Protein AF-A0A8T4SYF4-F1 (afdb_monomer_lite)

Structure (mmCIF, N/CA/C/O backbone):
data_AF-A0A8T4SYF4-F1
#
_entry.id   AF-A0A8T4SYF4-F1
#
loop_
_atom_site.group_PDB
_atom_site.id
_atom_site.type_symbol
_atom_site.label_atom_id
_atom_site.label_alt_id
_atom_site.label_comp_id
_atom_site.label_asym_id
_atom_site.label_entity_id
_atom_site.label_seq_id
_atom_site.pdbx_PDB_ins_code
_atom_site.Cartn_x
_atom_site.Cartn_y
_atom_site.Cartn_z
_atom_site.occupancy
_atom_site.B_iso_or_equiv
_atom_site.auth_seq_id
_atom_site.auth_comp_id
_atom_site.auth_asym_id
_atom_site.auth_atom_id
_atom_site.pdbx_PDB_model_num
ATOM 1 N N . MET A 1 1 ? 46.504 -17.537 -30.337 1.00 49.34 1 MET A N 1
ATOM 2 C CA . MET A 1 1 ? 46.248 -17.760 -28.899 1.00 49.34 1 MET A CA 1
ATOM 3 C C . MET A 1 1 ? 45.131 -16.793 -28.513 1.00 49.34 1 MET A C 1
ATOM 5 O O . MET A 1 1 ? 45.373 -15.597 -28.528 1.00 49.34 1 MET A O 1
ATOM 9 N N . PHE A 1 2 ? 43.884 -17.263 -28.359 1.00 46.41 2 PHE A N 1
ATOM 10 C CA . PHE A 1 2 ? 42.746 -16.371 -28.076 1.00 46.41 2 PHE A CA 1
ATOM 11 C C . PHE A 1 2 ? 42.944 -15.704 -26.716 1.00 46.41 2 PHE A C 1
ATOM 13 O O . PHE A 1 2 ? 43.164 -16.395 -25.719 1.00 46.41 2 PHE A O 1
ATOM 20 N N . ASN A 1 3 ? 42.888 -14.373 -26.698 1.00 48.84 3 ASN A N 1
ATOM 21 C CA . ASN A 1 3 ? 43.140 -13.572 -25.511 1.00 48.84 3 ASN A CA 1
ATOM 22 C C . ASN A 1 3 ? 42.130 -13.967 -24.420 1.00 48.84 3 ASN A C 1
ATOM 24 O O . ASN A 1 3 ? 40.926 -14.032 -24.678 1.00 48.84 3 ASN A O 1
ATOM 28 N N . LEU A 1 4 ? 42.590 -14.241 -23.196 1.00 51.06 4 LEU A N 1
ATOM 29 C CA . LEU A 1 4 ? 41.718 -14.593 -22.060 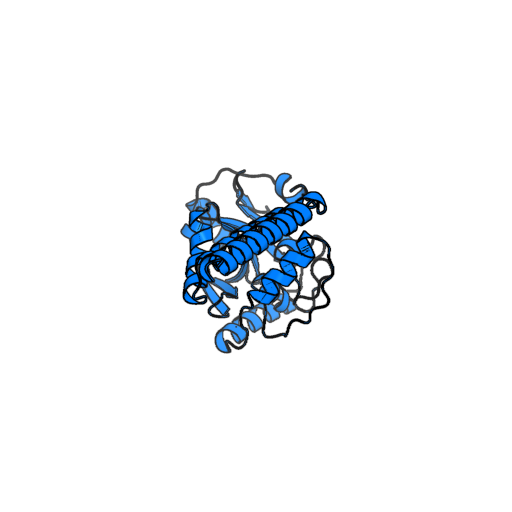1.00 51.06 4 LEU A CA 1
ATOM 30 C C . LEU A 1 4 ? 40.595 -13.558 -21.851 1.00 51.06 4 LEU A C 1
ATOM 32 O O . LEU A 1 4 ? 39.470 -13.913 -21.497 1.00 51.06 4 LEU A O 1
ATOM 36 N N . PHE A 1 5 ? 40.884 -12.297 -22.177 1.00 49.84 5 PHE A N 1
ATOM 37 C CA . PHE A 1 5 ? 39.940 -11.182 -22.179 1.00 49.84 5 PHE A CA 1
ATOM 38 C C . PHE A 1 5 ? 38.804 -11.342 -23.204 1.00 49.84 5 PHE A C 1
ATOM 40 O O . PHE A 1 5 ? 37.648 -11.042 -22.913 1.00 49.84 5 PHE A O 1
ATOM 47 N N . GLU A 1 6 ? 39.109 -11.882 -24.385 1.00 53.00 6 GLU A N 1
ATOM 48 C CA . GLU A 1 6 ? 38.163 -12.109 -25.482 1.00 53.00 6 GLU A CA 1
ATOM 49 C C . GLU A 1 6 ? 37.224 -13.289 -25.178 1.00 53.00 6 GLU A C 1
ATOM 51 O O . GLU A 1 6 ? 36.038 -13.271 -25.497 1.00 53.00 6 GLU A O 1
ATOM 56 N N . ARG A 1 7 ? 37.729 -14.311 -24.474 1.00 54.44 7 ARG A N 1
ATOM 57 C CA . ARG A 1 7 ? 36.910 -15.422 -23.963 1.00 54.44 7 ARG A CA 1
ATOM 58 C C . ARG A 1 7 ? 35.953 -14.984 -22.853 1.00 54.44 7 ARG A C 1
ATOM 60 O O . ARG A 1 7 ? 34.816 -15.450 -22.832 1.00 54.44 7 ARG A O 1
ATOM 67 N N . SER A 1 8 ? 36.400 -14.119 -21.941 1.00 53.59 8 SER A N 1
ATOM 68 C CA . SER A 1 8 ? 35.571 -13.612 -20.838 1.00 53.59 8 SER A CA 1
ATOM 69 C C . SER A 1 8 ? 34.457 -12.687 -21.342 1.00 53.59 8 SER A C 1
ATOM 71 O O . SER A 1 8 ? 33.290 -12.873 -21.003 1.00 53.59 8 SER A O 1
ATOM 73 N N . SER A 1 9 ? 34.791 -11.766 -22.250 1.00 64.06 9 SER A N 1
ATOM 74 C CA . SER A 1 9 ? 33.830 -10.844 -22.868 1.00 64.06 9 SER A CA 1
ATOM 75 C C . SER A 1 9 ? 32.806 -11.559 -23.750 1.00 64.06 9 SER A C 1
ATOM 77 O O . SER A 1 9 ? 31.619 -11.271 -23.635 1.00 64.06 9 SER A O 1
ATOM 79 N N . ARG A 1 10 ? 33.205 -12.562 -24.548 1.00 64.44 10 ARG A N 1
ATOM 80 C CA . ARG A 1 10 ? 32.253 -13.397 -25.307 1.00 64.44 10 ARG A CA 1
ATOM 81 C C . ARG A 1 10 ? 31.308 -14.173 -24.397 1.00 64.44 10 ARG A C 1
ATOM 83 O O . ARG A 1 10 ? 30.119 -14.212 -24.683 1.00 64.44 10 ARG A O 1
ATOM 90 N N . LYS A 1 11 ? 31.808 -14.760 -23.301 1.00 65.31 11 LYS A N 1
ATOM 91 C CA . LYS A 1 11 ? 30.952 -15.431 -22.308 1.00 65.31 11 LYS A CA 1
ATOM 92 C C . LYS A 1 11 ? 29.958 -14.449 -21.692 1.00 65.31 11 LYS A C 1
ATOM 94 O O . LYS A 1 11 ? 28.781 -14.771 -21.636 1.00 65.31 11 LYS A O 1
ATOM 99 N N . PHE A 1 12 ? 30.407 -13.263 -21.285 1.00 70.69 12 PHE A N 1
ATOM 100 C CA . PHE A 1 12 ? 29.531 -12.220 -20.749 1.00 70.69 12 PHE A CA 1
ATOM 101 C C . PHE A 1 12 ? 28.443 -11.807 -21.751 1.00 70.69 12 PHE A C 1
ATOM 103 O O . PHE A 1 12 ? 27.273 -11.756 -21.390 1.00 70.69 12 PHE A O 1
ATOM 110 N N . LEU A 1 13 ? 28.802 -11.599 -23.021 1.00 70.50 13 LEU A N 1
ATOM 111 C CA . LEU A 1 13 ? 27.860 -11.250 -24.090 1.00 70.50 13 LEU A CA 1
ATOM 112 C C . LEU A 1 13 ? 26.847 -12.369 -24.358 1.00 70.50 13 LEU A C 1
ATOM 114 O O . LEU A 1 13 ? 25.663 -12.099 -24.532 1.00 70.50 13 LEU A O 1
ATOM 118 N N . PHE A 1 14 ? 27.298 -13.626 -24.341 1.00 71.62 14 PHE A N 1
ATOM 119 C CA . PHE A 1 14 ? 26.433 -14.791 -24.517 1.00 71.62 14 PHE A CA 1
ATOM 120 C C . PHE A 1 14 ? 25.455 -14.951 -23.351 1.00 71.62 14 PHE A C 1
ATOM 122 O O . PHE A 1 14 ? 24.273 -15.180 -23.576 1.00 71.62 14 PHE A O 1
ATOM 129 N N . TRP A 1 15 ? 25.929 -14.783 -22.113 1.00 59.56 15 TRP A N 1
ATOM 130 C CA . TRP A 1 15 ? 25.079 -14.815 -20.921 1.00 59.56 15 TRP A CA 1
ATOM 131 C C . TRP A 1 15 ? 24.104 -13.639 -20.878 1.00 59.56 15 TRP A C 1
ATOM 133 O O . TRP A 1 15 ? 22.951 -13.834 -20.511 1.00 59.56 15 TRP A O 1
ATOM 143 N N . GLY A 1 16 ? 24.531 -12.449 -21.309 1.00 66.94 16 GLY A N 1
ATOM 144 C CA . GLY A 1 16 ? 23.662 -11.286 -21.459 1.00 66.94 16 GLY A CA 1
ATOM 145 C C . GLY A 1 16 ? 22.555 -11.534 -22.481 1.00 66.94 16 GLY A C 1
ATOM 146 O O . GLY A 1 16 ? 21.383 -11.405 -22.147 1.00 66.94 16 GLY A O 1
ATOM 147 N N . LEU A 1 17 ? 22.900 -11.969 -23.698 1.00 68.62 17 LEU A N 1
ATOM 148 C CA . LEU A 1 17 ? 21.922 -12.313 -24.739 1.00 68.62 17 LEU A CA 1
ATOM 149 C C . LEU A 1 17 ? 20.986 -13.443 -24.305 1.00 68.62 17 LEU A C 1
ATOM 151 O O . LEU A 1 17 ? 19.792 -13.377 -24.569 1.00 68.62 17 LEU A O 1
ATOM 155 N N . PHE A 1 18 ? 21.507 -14.455 -23.613 1.00 66.00 18 PHE A N 1
ATOM 156 C CA . PHE A 1 18 ? 20.707 -15.549 -23.071 1.00 66.00 18 PHE A CA 1
ATOM 157 C C . PHE A 1 18 ? 19.738 -15.066 -21.988 1.00 66.00 18 PHE A C 1
ATOM 159 O O . PHE A 1 18 ? 18.578 -15.463 -21.986 1.00 66.00 18 PHE A O 1
ATOM 166 N N . PHE A 1 19 ? 20.174 -14.163 -21.108 1.00 68.06 19 PHE A N 1
ATOM 167 C CA . PHE A 1 19 ? 19.307 -13.535 -20.116 1.00 68.06 19 PHE A CA 1
ATOM 168 C C . PHE A 1 19 ? 18.214 -12.693 -20.782 1.00 68.06 19 PHE A C 1
ATOM 170 O O . PHE A 1 19 ? 17.043 -12.876 -20.469 1.00 68.06 19 PHE A O 1
ATOM 177 N N . PHE A 1 20 ? 18.563 -11.844 -21.756 1.00 66.94 20 PHE A N 1
ATOM 178 C CA . PHE A 1 20 ? 17.583 -11.076 -22.533 1.00 66.94 20 PHE A CA 1
ATOM 179 C C . PHE A 1 20 ? 16.618 -11.972 -23.308 1.00 66.94 20 PHE A C 1
ATOM 181 O O . PHE A 1 20 ? 15.444 -11.638 -23.420 1.00 66.94 20 PHE A O 1
ATOM 188 N N . LEU A 1 21 ? 17.085 -13.119 -23.803 1.00 64.81 21 LEU A N 1
ATOM 189 C CA . LEU A 1 21 ? 16.241 -14.114 -24.448 1.00 64.81 21 LEU A CA 1
ATOM 190 C C . LEU A 1 21 ? 15.290 -14.773 -23.445 1.00 64.81 21 LEU A C 1
ATOM 192 O O . LEU A 1 21 ? 14.121 -14.913 -23.758 1.00 64.81 21 LEU A O 1
ATOM 196 N N . ILE A 1 22 ? 15.738 -15.141 -22.240 1.00 67.69 22 ILE A N 1
ATOM 197 C CA . ILE A 1 22 ? 14.852 -15.678 -21.192 1.00 67.69 22 ILE A CA 1
ATOM 198 C C . ILE A 1 22 ? 13.809 -14.640 -20.791 1.00 67.69 22 ILE A C 1
ATOM 200 O O . ILE A 1 22 ? 12.633 -14.975 -20.705 1.00 67.69 22 ILE A O 1
ATOM 204 N N . VAL A 1 23 ? 14.235 -13.393 -20.584 1.00 64.94 23 VAL A N 1
ATOM 205 C CA . VAL A 1 23 ? 13.371 -12.232 -20.348 1.00 64.94 23 VAL A CA 1
ATOM 206 C C . VAL A 1 23 ? 12.342 -12.180 -21.477 1.00 64.94 23 VAL A C 1
ATOM 208 O O . VAL A 1 23 ? 11.175 -12.419 -21.209 1.00 64.94 23 VAL A O 1
ATOM 211 N N . PHE A 1 24 ? 12.756 -12.053 -22.741 1.00 63.53 24 PHE A N 1
ATOM 212 C CA . PHE A 1 24 ? 11.877 -12.023 -23.918 1.00 63.53 24 PHE A CA 1
ATOM 213 C C . PHE A 1 24 ? 10.917 -13.221 -24.023 1.00 63.53 24 PHE A C 1
ATOM 215 O O . PHE A 1 24 ? 9.727 -13.025 -24.245 1.00 63.53 24 PHE A O 1
ATOM 222 N N . LEU A 1 25 ? 11.399 -14.453 -23.834 1.00 57.88 25 LEU A N 1
ATOM 223 C CA . LEU A 1 25 ? 10.577 -15.668 -23.866 1.00 57.88 25 LEU A CA 1
ATOM 224 C C . LEU A 1 25 ? 9.570 -15.690 -22.713 1.00 57.88 25 LEU A C 1
ATOM 226 O O . LEU A 1 25 ? 8.447 -16.141 -22.903 1.00 57.88 25 LEU A O 1
ATOM 230 N N . THR A 1 26 ? 9.933 -15.148 -21.549 1.00 58.62 26 THR A N 1
ATOM 231 C CA . THR A 1 26 ? 8.995 -14.918 -20.446 1.00 58.62 26 THR A CA 1
ATOM 232 C C . THR A 1 26 ? 7.859 -14.008 -20.950 1.00 58.62 26 THR A C 1
ATOM 234 O O . THR A 1 26 ? 6.707 -14.409 -20.901 1.00 58.62 26 THR A O 1
ATOM 237 N N . PHE A 1 27 ? 8.124 -12.872 -21.599 1.00 56.72 27 PHE A N 1
ATOM 238 C CA . PHE A 1 27 ? 7.035 -12.043 -22.167 1.00 56.72 27 PHE A CA 1
ATOM 239 C C . PHE A 1 27 ? 6.257 -12.707 -23.312 1.00 56.72 27 PHE A C 1
ATOM 241 O O . PHE A 1 27 ? 5.076 -12.425 -23.488 1.00 56.72 27 PHE A O 1
ATOM 248 N N . LEU A 1 28 ? 6.902 -13.556 -24.118 1.00 55.53 28 LEU A N 1
ATOM 249 C CA . LEU A 1 28 ? 6.257 -14.205 -25.262 1.00 55.53 28 LEU A CA 1
ATOM 250 C C . LEU A 1 28 ? 5.275 -15.304 -24.827 1.00 55.53 28 LEU A C 1
ATOM 252 O O . LEU A 1 28 ? 4.267 -15.527 -25.493 1.00 55.53 28 LEU A O 1
ATOM 256 N N . PHE A 1 29 ? 5.583 -16.004 -23.732 1.00 48.91 29 PHE A N 1
ATOM 257 C CA . PHE A 1 29 ? 4.782 -17.121 -23.223 1.00 48.91 29 PHE A CA 1
ATOM 258 C C . PHE A 1 29 ? 3.918 -16.761 -22.012 1.00 48.91 29 PHE A C 1
ATOM 260 O O . PHE A 1 29 ? 2.964 -17.481 -21.715 1.00 48.91 29 PHE A O 1
ATOM 267 N N . PHE A 1 30 ? 4.209 -15.653 -21.330 1.00 53.91 30 PHE A N 1
ATOM 268 C CA . PHE A 1 30 ? 3.369 -15.107 -20.273 1.00 53.91 30 PHE A CA 1
ATOM 269 C C . PHE A 1 30 ? 2.665 -13.867 -20.808 1.00 53.91 30 PHE A C 1
ATOM 271 O O . PHE A 1 30 ? 3.276 -12.819 -20.974 1.00 53.91 30 PHE A O 1
ATOM 278 N N . HIS A 1 31 ? 1.363 -13.986 -21.059 1.00 50.62 31 HIS A N 1
ATOM 279 C CA . HIS A 1 31 ? 0.500 -12.828 -21.234 1.00 50.62 31 HIS A CA 1
ATOM 280 C C . HIS A 1 31 ? 0.118 -12.319 -19.842 1.00 50.62 31 HIS A C 1
ATOM 282 O O . HIS A 1 31 ? -0.637 -13.018 -19.157 1.00 50.62 31 HIS A O 1
ATOM 288 N N . PRO A 1 32 ? 0.614 -11.141 -19.406 1.00 48.72 32 PRO A N 1
ATOM 289 C CA . PRO A 1 32 ? 0.037 -10.441 -18.270 1.00 48.72 32 PRO A CA 1
ATOM 290 C C . PRO A 1 32 ? -1.480 -10.500 -18.344 1.00 48.72 32 PRO A C 1
ATOM 292 O O . PRO A 1 32 ? -2.067 -10.171 -19.379 1.00 48.72 32 PRO A O 1
ATOM 295 N N . LYS A 1 33 ? -2.127 -10.922 -17.261 1.00 43.91 33 LYS A N 1
ATOM 296 C CA . LYS A 1 33 ? -3.558 -10.680 -17.141 1.00 43.91 33 LYS A CA 1
ATOM 297 C C . LYS A 1 33 ? -3.718 -9.189 -16.879 1.00 43.91 33 LYS A C 1
ATOM 299 O O . LYS A 1 33 ? -3.593 -8.743 -15.747 1.00 43.91 33 LYS A O 1
ATOM 304 N N . PHE A 1 34 ? -3.977 -8.427 -17.934 1.00 46.72 34 PHE A N 1
ATOM 305 C CA . PHE A 1 34 ? -4.449 -7.058 -17.793 1.00 46.72 34 PHE A CA 1
ATOM 306 C C . PHE A 1 34 ? -5.874 -7.131 -17.246 1.00 46.72 34 PHE A C 1
ATOM 308 O O . PHE A 1 34 ? -6.823 -7.353 -17.996 1.00 46.72 34 PHE A O 1
ATOM 315 N N . TYR A 1 35 ? -6.014 -7.044 -15.926 1.00 48.56 35 TYR A N 1
ATOM 316 C CA . TYR A 1 35 ? -7.319 -6.831 -15.314 1.00 48.56 35 TYR A CA 1
ATOM 317 C C . TYR A 1 35 ? -7.750 -5.405 -15.661 1.00 48.56 35 TYR A C 1
ATOM 319 O O . TYR A 1 35 ? -6.993 -4.461 -15.433 1.00 48.56 35 TYR A O 1
ATOM 327 N N . THR A 1 36 ? -8.917 -5.264 -16.284 1.00 49.00 36 THR A N 1
ATOM 328 C CA . THR A 1 36 ? -9.546 -3.969 -16.548 1.00 49.00 36 THR A CA 1
ATOM 329 C C . THR A 1 36 ? -9.859 -3.279 -15.223 1.00 49.00 36 THR A C 1
ATOM 331 O O . THR A 1 36 ? -10.320 -3.941 -14.296 1.00 49.00 36 THR A O 1
ATOM 334 N N . GLU A 1 37 ? -9.620 -1.963 -15.134 1.00 61.38 37 GLU A N 1
ATOM 335 C CA . GLU A 1 37 ? -9.878 -1.142 -13.938 1.00 61.38 37 GLU A CA 1
ATOM 336 C C . GLU A 1 37 ? -11.375 -0.906 -13.667 1.00 61.38 37 GLU A C 1
ATOM 338 O O . GLU A 1 37 ? -11.772 0.175 -13.242 1.00 61.38 37 GLU A O 1
ATOM 343 N N . GLU A 1 38 ? -12.237 -1.894 -13.911 1.00 62.12 38 GLU A N 1
ATOM 344 C CA . GLU A 1 38 ? -13.694 -1.742 -13.899 1.00 62.12 38 GLU A CA 1
ATOM 345 C C . GLU A 1 38 ? -14.230 -1.164 -12.583 1.00 62.12 38 GLU A C 1
ATOM 347 O O . GLU A 1 38 ? -15.150 -0.340 -12.603 1.00 62.12 38 GLU A O 1
ATOM 352 N N . ARG A 1 39 ? -13.660 -1.527 -11.427 1.00 71.31 39 ARG A N 1
ATOM 353 C CA . ARG A 1 39 ? -14.174 -1.042 -10.133 1.00 71.31 39 ARG A CA 1
ATOM 354 C C . ARG A 1 39 ? -13.862 0.432 -9.910 1.00 71.31 39 ARG A C 1
ATOM 356 O O . ARG A 1 39 ? -14.690 1.175 -9.385 1.00 71.31 39 ARG A O 1
ATOM 363 N N . ILE A 1 40 ? -12.667 0.853 -10.310 1.00 78.38 40 ILE A N 1
ATOM 364 C CA . ILE A 1 40 ? -12.174 2.224 -10.147 1.00 78.38 40 ILE A CA 1
ATOM 365 C C . ILE A 1 40 ? -12.762 3.113 -11.253 1.00 78.38 40 ILE A C 1
ATOM 367 O O . ILE A 1 40 ? -13.194 4.236 -10.999 1.00 78.38 40 ILE A O 1
ATOM 371 N N . GLU A 1 41 ? -12.865 2.598 -12.477 1.00 77.19 41 GLU A N 1
ATOM 372 C CA . GLU A 1 41 ? -13.362 3.324 -13.643 1.00 77.19 41 GLU A CA 1
ATOM 373 C C . GLU A 1 41 ? -14.840 3.718 -13.542 1.00 77.19 41 GLU A C 1
ATOM 375 O O . GLU A 1 41 ? -15.247 4.727 -14.130 1.00 77.19 41 GLU A O 1
ATOM 380 N N . ASN A 1 42 ? -15.637 2.966 -12.788 1.00 81.81 42 ASN A N 1
ATOM 381 C CA . ASN A 1 42 ? -17.060 3.244 -12.611 1.00 81.81 42 ASN A CA 1
ATOM 382 C C . ASN A 1 42 ? -17.358 4.287 -11.516 1.00 81.81 42 ASN A C 1
ATOM 384 O O . ASN A 1 42 ? -18.515 4.665 -11.321 1.00 81.81 42 ASN A O 1
ATOM 388 N N . LEU A 1 43 ? -16.339 4.793 -10.812 1.00 88.19 43 LEU A N 1
ATOM 389 C CA . LEU A 1 43 ? -16.515 5.820 -9.785 1.00 88.19 43 LEU A CA 1
ATOM 390 C C . LEU A 1 43 ? -16.832 7.197 -10.393 1.00 88.19 43 LEU A C 1
ATOM 392 O O . LEU A 1 43 ? -16.373 7.563 -11.478 1.00 88.19 43 LEU A O 1
ATOM 396 N N . ASN A 1 44 ? -17.611 7.999 -9.659 1.00 91.50 44 ASN A N 1
ATOM 397 C CA . ASN A 1 44 ? -17.971 9.354 -10.073 1.00 91.50 44 ASN A CA 1
ATOM 398 C C . ASN A 1 44 ? -16.903 10.370 -9.632 1.00 91.50 44 ASN A C 1
ATOM 400 O O . ASN A 1 44 ? -16.864 10.791 -8.472 1.00 91.50 44 ASN A O 1
ATOM 404 N N . TYR A 1 45 ? -16.037 10.755 -10.568 1.00 92.69 45 TYR A N 1
ATOM 405 C CA . TYR A 1 45 ? -14.899 11.639 -10.321 1.00 92.69 45 TYR A CA 1
ATOM 406 C C . TYR A 1 45 ? -15.247 13.122 -10.420 1.00 92.69 45 TYR A C 1
ATOM 408 O O . TYR A 1 45 ? -16.045 13.552 -11.251 1.00 92.69 45 TYR A O 1
ATOM 416 N N . ARG A 1 46 ? -14.561 13.923 -9.604 1.00 93.88 46 ARG A N 1
ATOM 417 C CA . ARG A 1 46 ? -14.594 15.387 -9.644 1.00 93.88 46 ARG A CA 1
ATOM 418 C C . ARG A 1 46 ? -13.203 15.935 -9.921 1.00 93.88 46 ARG A C 1
ATOM 420 O O . ARG A 1 46 ? -12.211 15.392 -9.440 1.00 93.88 46 ARG A O 1
ATOM 427 N N . LEU A 1 47 ? -13.132 17.031 -10.666 1.00 94.88 47 LEU A N 1
ATOM 428 C CA . LEU A 1 47 ? -11.901 17.800 -10.818 1.00 94.88 47 LEU A CA 1
ATOM 429 C C . LEU A 1 47 ? -11.808 18.762 -9.635 1.00 94.88 47 LEU A C 1
ATOM 431 O O . LEU A 1 47 ? -12.610 19.685 -9.540 1.00 94.88 47 LEU A O 1
ATOM 435 N N . LEU A 1 48 ? -10.874 18.490 -8.730 1.00 94.44 48 LEU A N 1
ATOM 436 C CA . LEU A 1 48 ? -10.576 19.299 -7.551 1.00 94.44 48 LEU A CA 1
ATOM 437 C C . LEU A 1 48 ? -9.098 19.673 -7.584 1.00 94.44 48 LEU A C 1
ATOM 439 O O . LEU A 1 48 ? -8.288 18.921 -8.139 1.00 94.44 48 LEU A O 1
ATOM 443 N N . ASP A 1 49 ? -8.746 20.803 -6.985 1.00 94.12 49 ASP A N 1
ATOM 444 C CA . ASP A 1 49 ? -7.338 21.143 -6.798 1.00 94.12 49 ASP A CA 1
ATOM 445 C C . ASP A 1 49 ? -6.695 20.330 -5.652 1.00 94.12 49 ASP A C 1
ATOM 447 O O . ASP A 1 49 ? -7.354 19.606 -4.898 1.00 94.12 49 ASP A O 1
ATOM 451 N N . ASN A 1 50 ? -5.368 20.408 -5.529 1.00 91.62 50 ASN A N 1
ATOM 452 C CA . ASN A 1 50 ? -4.633 19.622 -4.537 1.00 91.62 50 ASN A CA 1
ATOM 453 C C . ASN A 1 50 ? -4.928 20.038 -3.084 1.00 91.62 50 ASN A C 1
ATOM 455 O O . ASN A 1 50 ? -4.822 19.186 -2.197 1.00 91.62 50 ASN A O 1
ATOM 459 N N . GLU A 1 51 ? -5.288 21.302 -2.828 1.00 95.50 51 GLU A N 1
ATOM 460 C CA . GLU A 1 51 ? -5.644 21.789 -1.488 1.00 95.50 51 GLU A CA 1
ATOM 461 C C . GLU A 1 51 ? -7.005 21.239 -1.061 1.00 95.50 51 GLU A C 1
ATOM 463 O O . GLU A 1 51 ? -7.165 20.753 0.063 1.00 95.50 51 GLU A O 1
ATOM 468 N N . GLU A 1 52 ? -7.976 21.247 -1.975 1.00 96.38 52 GLU A N 1
ATOM 469 C CA . GLU A 1 52 ? -9.288 20.648 -1.772 1.00 96.38 52 GLU A CA 1
ATOM 470 C C . GLU A 1 52 ? -9.177 19.149 -1.504 1.00 96.38 52 GLU A C 1
ATOM 472 O O . GLU A 1 52 ? -9.746 18.663 -0.523 1.00 96.38 52 GLU A O 1
ATOM 477 N N . ILE A 1 53 ? -8.411 18.427 -2.330 1.00 95.94 53 ILE A N 1
ATOM 478 C CA . ILE A 1 53 ? -8.166 16.991 -2.152 1.00 95.94 53 ILE A CA 1
ATOM 479 C C . ILE A 1 53 ? -7.531 16.729 -0.789 1.00 95.94 53 ILE A C 1
ATOM 481 O O . ILE A 1 53 ? -7.981 15.839 -0.069 1.00 95.94 53 ILE A O 1
ATOM 485 N N . TYR A 1 54 ? -6.509 17.499 -0.414 1.00 96.62 54 TYR A N 1
ATOM 486 C CA . TYR A 1 54 ? -5.822 17.350 0.866 1.00 96.62 54 TYR A CA 1
ATOM 487 C C . TYR A 1 54 ? -6.771 17.552 2.053 1.00 96.62 54 TYR A C 1
ATOM 489 O O . TYR A 1 54 ? -6.860 16.690 2.927 1.00 96.62 54 TYR A O 1
ATOM 497 N N . ARG A 1 55 ? -7.547 18.642 2.049 1.00 96.31 55 ARG A N 1
ATOM 498 C CA . ARG A 1 55 ? -8.514 18.946 3.111 1.00 96.31 55 ARG A CA 1
ATOM 499 C C . ARG A 1 55 ? -9.614 17.891 3.214 1.00 96.31 55 ARG A C 1
ATOM 501 O O . ARG A 1 55 ? -9.962 17.491 4.321 1.00 96.31 55 ARG A O 1
ATOM 508 N N . ILE A 1 56 ? -10.173 17.446 2.085 1.00 95.81 56 ILE A N 1
ATOM 509 C CA . ILE A 1 56 ? -11.188 16.382 2.080 1.00 95.81 56 ILE A CA 1
ATOM 510 C C . ILE A 1 56 ? -10.578 15.086 2.611 1.00 95.81 56 ILE A C 1
ATOM 512 O O . ILE A 1 56 ? -11.174 14.452 3.473 1.00 95.81 56 ILE A O 1
ATOM 516 N N . SER A 1 57 ? -9.372 14.734 2.162 1.00 95.62 57 SER A N 1
ATOM 517 C CA . SER A 1 57 ? 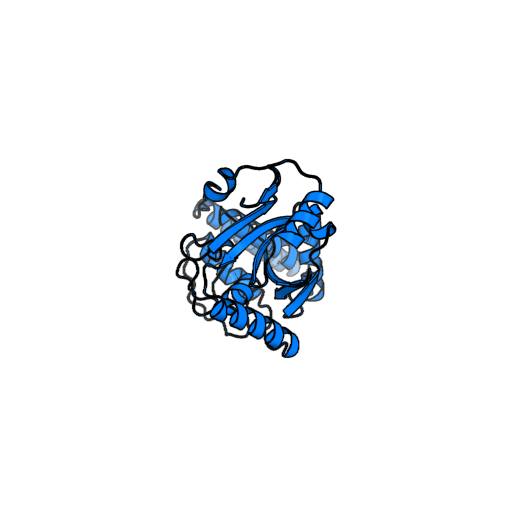-8.693 13.514 2.603 1.00 95.62 57 SER A CA 1
ATOM 518 C C . SER A 1 57 ? -8.512 13.492 4.118 1.00 95.62 57 SER A C 1
ATOM 520 O O . SER A 1 57 ? -8.909 12.523 4.752 1.00 95.62 57 SER A O 1
ATOM 522 N N . LEU A 1 58 ? -8.011 14.574 4.722 1.00 94.81 58 LEU A N 1
ATOM 523 C CA . LEU A 1 58 ? -7.845 14.647 6.178 1.00 94.81 58 LEU A CA 1
ATOM 524 C C . LEU A 1 58 ? -9.161 14.536 6.959 1.00 94.81 58 LEU A C 1
ATOM 526 O O . LEU A 1 58 ? -9.163 13.997 8.062 1.00 94.81 58 LEU A O 1
ATOM 530 N N . ASN A 1 59 ? -10.268 15.026 6.399 1.00 95.06 59 ASN A N 1
ATOM 531 C CA . ASN A 1 59 ? -11.578 14.950 7.044 1.00 95.06 59 ASN A CA 1
ATOM 532 C C . ASN A 1 59 ? -12.229 13.562 6.913 1.00 95.06 59 ASN A C 1
ATOM 534 O O . ASN A 1 59 ? -12.962 13.142 7.806 1.00 95.06 59 ASN A O 1
ATOM 538 N N . GLU A 1 60 ? -11.998 12.867 5.798 1.00 95.50 60 GLU A N 1
ATOM 539 C CA . GLU A 1 60 ? -12.653 11.590 5.487 1.00 95.50 60 GLU A CA 1
ATOM 540 C C . GLU A 1 60 ? -11.847 10.364 5.945 1.00 95.50 60 GLU A C 1
ATOM 542 O O . GLU A 1 60 ? -12.430 9.295 6.190 1.00 95.50 60 GLU A O 1
ATOM 547 N N . LEU A 1 61 ? -10.521 10.500 6.067 1.00 95.38 61 LEU A N 1
ATOM 548 C CA . LEU A 1 61 ? -9.629 9.456 6.568 1.00 95.38 61 LEU A CA 1
ATOM 549 C C . LEU A 1 61 ? -9.962 9.102 8.017 1.00 95.38 61 LEU A C 1
ATOM 551 O O . LEU A 1 61 ? -10.151 9.960 8.878 1.00 95.38 61 LEU A O 1
ATOM 555 N N . LYS A 1 62 ? -9.992 7.802 8.300 1.00 95.00 62 LYS A N 1
ATOM 556 C CA . LYS A 1 62 ? -10.167 7.256 9.648 1.00 95.00 62 LYS A CA 1
ATOM 557 C C . LYS A 1 62 ? -9.015 6.330 9.974 1.00 95.00 62 LYS A C 1
ATOM 559 O O . LYS A 1 62 ? -8.517 5.632 9.094 1.00 95.00 62 LYS A O 1
ATOM 564 N N . SER A 1 63 ? -8.610 6.309 11.242 1.00 94.62 63 SER A N 1
ATOM 565 C CA . SER A 1 63 ? -7.567 5.395 11.705 1.00 94.62 63 SER A CA 1
ATOM 566 C C . SER A 1 63 ? -7.912 3.960 11.298 1.00 94.62 63 SER A C 1
ATOM 568 O O . SER A 1 63 ? -9.050 3.515 11.467 1.00 94.62 63 SER A O 1
ATOM 570 N N . GLY A 1 64 ? -6.944 3.271 10.706 1.00 94.62 64 GLY A N 1
ATOM 571 C CA . GLY A 1 64 ? -7.070 1.929 10.153 1.00 94.62 64 GLY A CA 1
ATOM 572 C C . GLY A 1 64 ? -7.337 1.894 8.647 1.00 94.62 64 GLY A C 1
ATOM 573 O O . GLY A 1 64 ? -7.214 0.827 8.048 1.00 94.62 64 GLY A O 1
ATOM 574 N N . ASP A 1 65 ? -7.663 3.022 8.014 1.00 96.31 65 ASP A N 1
ATOM 575 C CA . ASP A 1 65 ? -7.742 3.077 6.555 1.00 96.31 65 ASP A CA 1
ATOM 576 C C . ASP A 1 65 ? -6.384 2.714 5.936 1.00 96.31 65 ASP A C 1
ATOM 578 O O . ASP A 1 65 ? -5.331 3.175 6.379 1.00 96.31 65 ASP A O 1
ATOM 582 N N . ILE A 1 66 ? -6.420 1.882 4.902 1.00 96.50 66 ILE A N 1
ATOM 583 C CA . ILE A 1 66 ? -5.256 1.454 4.134 1.00 96.50 66 ILE A CA 1
ATOM 584 C C . ILE A 1 66 ? -5.177 2.336 2.893 1.00 96.50 66 ILE A C 1
ATOM 586 O O . ILE A 1 66 ? -6.129 2.414 2.118 1.00 96.50 66 ILE A O 1
ATOM 590 N N . ILE A 1 67 ? -4.047 2.996 2.686 1.00 95.69 67 ILE A N 1
ATOM 591 C CA . ILE A 1 67 ? -3.816 3.876 1.543 1.00 95.69 67 ILE A CA 1
ATOM 592 C C . ILE A 1 67 ? -2.857 3.157 0.609 1.00 95.69 67 ILE A C 1
ATOM 594 O O . ILE A 1 67 ? -1.728 2.873 0.990 1.00 95.69 67 ILE A O 1
ATOM 598 N N . LEU A 1 68 ? -3.308 2.847 -0.598 1.00 93.31 68 LEU A N 1
ATOM 599 C CA . LEU A 1 68 ? -2.475 2.294 -1.657 1.00 93.31 68 LEU A CA 1
ATOM 600 C C . LEU A 1 68 ? -2.069 3.430 -2.577 1.00 93.31 68 LEU A C 1
ATOM 602 O O . LEU A 1 68 ? -2.941 4.157 -3.056 1.00 93.31 68 LEU A O 1
ATOM 606 N N . ASP A 1 69 ? -0.780 3.591 -2.838 1.00 90.19 69 ASP A N 1
ATOM 607 C CA . ASP A 1 69 ? -0.280 4.697 -3.642 1.00 90.19 69 ASP A CA 1
ATOM 608 C C . ASP A 1 69 ? 0.583 4.234 -4.814 1.00 90.19 69 ASP A C 1
ATOM 610 O O . ASP A 1 69 ? 1.149 3.138 -4.866 1.00 90.19 69 ASP A O 1
ATOM 614 N N . LYS A 1 70 ? 0.613 5.097 -5.818 1.00 86.00 70 LYS A N 1
ATOM 615 C CA . LYS A 1 70 ? 1.327 4.914 -7.065 1.00 86.00 70 LYS A CA 1
ATOM 616 C C . LYS A 1 70 ? 1.948 6.253 -7.464 1.00 86.00 70 LYS A C 1
ATOM 618 O O . LYS A 1 70 ? 1.208 7.230 -7.625 1.00 86.00 70 LYS A O 1
ATOM 623 N N . PRO A 1 71 ? 3.264 6.309 -7.709 1.00 75.38 71 PRO A N 1
ATOM 624 C CA . PRO A 1 71 ? 3.917 7.537 -8.146 1.00 75.38 71 PRO A CA 1
ATOM 625 C C . PRO A 1 71 ? 3.403 8.003 -9.521 1.00 75.38 71 PRO A C 1
ATOM 627 O O . PRO A 1 71 ? 3.183 7.183 -10.423 1.00 75.38 71 PRO A O 1
ATOM 630 N N . ILE A 1 72 ? 3.220 9.317 -9.706 1.00 72.50 72 ILE A N 1
ATOM 631 C CA . ILE A 1 72 ? 2.692 9.889 -10.962 1.00 72.50 72 ILE A CA 1
ATOM 632 C C . ILE A 1 72 ? 3.751 9.919 -12.068 1.00 72.50 72 ILE A C 1
ATOM 634 O O . ILE A 1 72 ? 3.408 9.741 -13.242 1.00 72.50 72 ILE A O 1
ATOM 638 N N . SER A 1 73 ? 5.023 10.131 -11.720 1.00 66.06 73 SER A N 1
ATOM 639 C CA . SER A 1 73 ? 6.116 10.234 -12.687 1.00 66.06 73 SER A CA 1
ATOM 640 C C . SER A 1 73 ? 7.195 9.170 -12.493 1.00 66.06 73 SER A C 1
ATOM 642 O O . SER A 1 73 ? 7.360 8.597 -11.418 1.00 66.06 73 SER A O 1
ATOM 644 N N . TYR A 1 74 ? 7.986 8.949 -13.546 1.00 60.03 74 TYR A N 1
ATOM 645 C CA . TYR A 1 74 ? 9.212 8.157 -13.453 1.00 60.03 74 TYR A CA 1
ATOM 646 C C . TYR A 1 74 ? 10.197 8.736 -12.428 1.00 60.03 74 TYR A C 1
ATOM 648 O O . TYR A 1 74 ? 10.857 7.975 -11.739 1.00 60.03 74 TYR A O 1
ATOM 656 N N . GLY A 1 75 ? 10.287 10.062 -12.279 1.00 59.66 75 GLY A N 1
ATOM 657 C CA . GLY A 1 75 ? 11.173 10.687 -11.289 1.00 59.66 75 GLY A CA 1
ATOM 658 C C . GLY A 1 75 ? 10.806 10.315 -9.852 1.00 59.66 75 GLY A C 1
ATOM 659 O O . GLY A 1 75 ? 11.683 9.961 -9.072 1.00 59.66 75 GLY A O 1
ATOM 660 N N . ASP A 1 76 ? 9.510 10.300 -9.539 1.00 63.38 76 ASP A N 1
ATOM 661 C CA . ASP A 1 76 ? 8.998 9.919 -8.216 1.00 63.38 76 ASP A CA 1
ATOM 662 C C . ASP A 1 76 ? 9.266 8.438 -7.919 1.00 63.38 76 ASP A C 1
ATOM 664 O O . ASP A 1 76 ? 9.611 8.061 -6.802 1.00 63.38 76 ASP A O 1
ATOM 668 N N . ARG A 1 77 ? 9.213 7.591 -8.953 1.00 65.56 77 ARG A N 1
ATOM 669 C CA . ARG A 1 77 ? 9.652 6.190 -8.874 1.00 65.56 77 ARG A CA 1
ATOM 670 C C . ARG A 1 77 ? 11.136 6.093 -8.505 1.00 65.56 77 ARG A C 1
ATOM 672 O O . ARG A 1 77 ? 11.514 5.341 -7.606 1.00 65.56 77 ARG A O 1
ATOM 679 N N . TYR A 1 78 ? 11.983 6.924 -9.113 1.00 57.19 78 TYR A N 1
ATOM 680 C CA . TYR A 1 78 ? 13.410 6.958 -8.786 1.00 57.19 78 TYR A CA 1
ATOM 681 C C . TYR A 1 78 ? 13.711 7.455 -7.356 1.00 57.19 78 TYR A C 1
ATOM 683 O O . TYR A 1 78 ? 14.788 7.166 -6.840 1.00 57.19 78 TYR A O 1
ATOM 691 N N . ILE A 1 79 ? 12.785 8.143 -6.677 1.00 59.75 79 ILE A N 1
ATOM 692 C CA . ILE A 1 79 ? 12.935 8.475 -5.247 1.00 59.75 79 ILE A CA 1
ATOM 693 C C . ILE A 1 79 ? 12.895 7.197 -4.401 1.00 59.75 79 ILE A C 1
ATOM 695 O O . ILE A 1 79 ? 13.754 7.019 -3.536 1.00 59.75 79 ILE A O 1
ATOM 699 N N . TYR A 1 80 ? 11.987 6.260 -4.706 1.00 59.34 80 TYR A N 1
ATOM 700 C CA . TYR A 1 80 ? 12.023 4.928 -4.093 1.00 59.34 80 TYR A CA 1
ATOM 701 C C . TYR A 1 80 ? 13.360 4.248 -4.398 1.00 59.34 80 TYR A C 1
ATOM 703 O O . TYR A 1 80 ? 14.014 3.759 -3.482 1.00 59.34 80 TYR A O 1
ATOM 711 N N . GLN A 1 81 ? 13.830 4.295 -5.652 1.00 56.44 81 GLN A N 1
ATOM 712 C CA . GLN A 1 81 ? 15.152 3.776 -6.029 1.00 56.44 81 GLN A CA 1
ATOM 713 C C . GLN A 1 81 ? 16.302 4.385 -5.217 1.00 56.44 81 GLN A C 1
ATOM 715 O O . GLN A 1 81 ? 17.180 3.640 -4.809 1.00 56.44 81 GLN A O 1
ATOM 720 N N . GLN A 1 82 ? 16.328 5.693 -4.954 1.00 57.38 82 GLN A N 1
ATOM 721 C CA . GLN A 1 82 ? 17.415 6.308 -4.182 1.00 57.38 82 GLN A CA 1
ATOM 722 C C . GLN A 1 82 ? 17.498 5.744 -2.759 1.00 57.38 82 GLN A C 1
ATOM 724 O O . GLN A 1 82 ? 18.597 5.481 -2.272 1.00 57.38 82 GLN A O 1
ATOM 729 N N . GLN A 1 83 ? 16.352 5.470 -2.126 1.00 60.75 83 GLN A N 1
ATOM 730 C CA . GLN A 1 83 ? 16.316 4.781 -0.831 1.00 60.75 83 GLN A CA 1
ATOM 731 C C . GLN A 1 83 ? 16.890 3.353 -0.927 1.00 60.75 83 GLN A C 1
ATOM 733 O O . GLN A 1 83 ? 17.541 2.880 0.005 1.00 60.75 83 GLN A O 1
ATOM 738 N N . PHE A 1 84 ? 16.704 2.673 -2.064 1.00 57.72 84 PHE A N 1
ATOM 739 C CA . PHE A 1 84 ? 17.313 1.366 -2.334 1.00 57.72 84 PHE A CA 1
ATOM 740 C C . PHE A 1 84 ? 18.804 1.435 -2.713 1.00 57.72 84 PHE A C 1
ATOM 742 O O . PHE A 1 84 ? 19.562 0.543 -2.329 1.00 57.72 84 PHE A O 1
ATOM 749 N N . ASP A 1 85 ? 19.242 2.470 -3.435 1.00 50.88 85 ASP A N 1
ATOM 750 C CA . ASP A 1 85 ? 20.627 2.672 -3.886 1.00 50.88 85 ASP A CA 1
ATOM 751 C C . ASP A 1 85 ? 21.581 2.871 -2.696 1.00 50.88 85 ASP A C 1
ATOM 753 O O . ASP A 1 85 ? 22.737 2.455 -2.761 1.00 50.88 85 ASP A O 1
ATOM 757 N N . GLU A 1 86 ? 21.096 3.427 -1.578 1.00 56.94 86 GLU A N 1
ATOM 758 C CA . GLU A 1 86 ? 21.833 3.470 -0.303 1.00 56.94 86 GLU A CA 1
ATOM 759 C C . GLU A 1 86 ? 22.139 2.061 0.251 1.00 56.94 86 GLU A C 1
ATOM 761 O O . GLU A 1 86 ? 23.068 1.888 1.038 1.00 56.94 86 GLU A O 1
ATOM 766 N N . THR A 1 87 ? 21.386 1.041 -0.178 1.00 54.16 87 THR A N 1
ATOM 767 C CA . THR A 1 87 ? 21.433 -0.327 0.364 1.00 54.16 87 THR A CA 1
ATOM 768 C C . THR A 1 87 ? 22.163 -1.318 -0.559 1.00 54.16 87 THR A C 1
ATOM 770 O O . THR A 1 87 ? 22.637 -2.356 -0.092 1.00 54.16 87 THR A O 1
ATOM 773 N N . ILE A 1 88 ? 22.292 -1.037 -1.866 1.00 54.88 88 ILE A N 1
ATOM 774 C CA . ILE A 1 88 ? 22.862 -1.974 -2.854 1.00 54.88 88 ILE A CA 1
ATOM 775 C C . ILE A 1 88 ? 24.009 -1.327 -3.648 1.00 54.88 88 ILE A C 1
ATOM 777 O O . ILE A 1 88 ? 23.816 -0.412 -4.439 1.00 54.88 88 ILE A O 1
ATOM 781 N N . ASN A 1 89 ? 25.214 -1.899 -3.543 1.00 57.81 89 ASN A N 1
ATOM 782 C CA . ASN A 1 89 ? 26.448 -1.384 -4.166 1.00 57.81 89 ASN A CA 1
ATOM 783 C C . ASN A 1 89 ? 26.514 -1.463 -5.715 1.00 57.81 89 ASN A C 1
ATOM 785 O O . ASN A 1 89 ? 27.572 -1.203 -6.289 1.00 57.81 89 ASN A O 1
ATOM 789 N N . ASN A 1 90 ? 25.444 -1.847 -6.426 1.00 64.50 90 ASN A N 1
ATOM 790 C CA . ASN A 1 90 ? 25.468 -2.032 -7.885 1.00 64.50 90 ASN A CA 1
ATOM 791 C C . ASN A 1 90 ? 24.245 -1.420 -8.592 1.00 64.50 90 ASN A C 1
ATOM 793 O O . ASN A 1 90 ? 23.209 -2.065 -8.761 1.00 64.50 90 ASN A O 1
ATOM 797 N N . ARG A 1 91 ? 24.428 -0.192 -9.092 1.00 64.19 91 ARG A N 1
ATOM 798 C CA . ARG A 1 91 ? 23.405 0.611 -9.786 1.00 64.19 91 ARG A CA 1
ATOM 799 C C . ARG A 1 91 ? 22.834 -0.038 -11.052 1.00 64.19 91 ARG A C 1
ATOM 801 O O . ARG A 1 91 ? 21.674 0.182 -11.374 1.00 64.19 91 ARG A O 1
ATOM 808 N N . PHE A 1 92 ? 23.620 -0.834 -11.783 1.00 61.75 92 PHE A N 1
ATOM 809 C CA . PHE A 1 92 ? 23.153 -1.465 -13.026 1.00 61.75 92 PHE A CA 1
ATOM 810 C C . PHE A 1 92 ? 22.210 -2.641 -12.751 1.00 61.75 92 PHE A C 1
ATOM 812 O O . PHE A 1 92 ? 21.166 -2.764 -13.389 1.00 61.75 92 PHE A O 1
ATOM 819 N N . ILE A 1 93 ? 22.553 -3.482 -11.769 1.00 63.16 93 ILE A N 1
ATOM 820 C CA . ILE A 1 93 ? 21.672 -4.565 -11.313 1.00 63.16 93 ILE A CA 1
ATOM 821 C C . ILE A 1 93 ? 20.379 -3.974 -10.752 1.00 63.16 93 ILE A C 1
ATOM 823 O O . ILE A 1 93 ? 19.304 -4.490 -11.046 1.00 63.16 93 ILE A O 1
ATOM 827 N N . PHE A 1 94 ? 20.481 -2.871 -10.006 1.00 64.94 94 PHE A N 1
ATOM 828 C CA . PHE A 1 94 ? 19.313 -2.184 -9.478 1.00 64.94 94 PHE A CA 1
ATOM 829 C C . PHE A 1 94 ? 18.415 -1.622 -10.587 1.00 64.94 94 PHE A C 1
ATOM 831 O O . PHE A 1 94 ? 17.215 -1.865 -10.575 1.00 64.94 94 PHE A O 1
ATOM 838 N N . PHE A 1 95 ? 18.988 -0.956 -11.593 1.00 65.44 95 PHE A N 1
ATOM 839 C CA . PHE A 1 95 ? 18.236 -0.466 -12.749 1.00 65.44 95 PHE A CA 1
ATOM 840 C C . PHE A 1 95 ? 17.472 -1.596 -13.454 1.00 65.44 95 PHE A C 1
ATOM 842 O O . PHE A 1 95 ? 16.267 -1.484 -13.670 1.00 65.44 95 PHE A O 1
ATOM 849 N N . LEU A 1 96 ? 18.141 -2.708 -13.778 1.00 64.44 96 LEU A N 1
ATOM 850 C CA . LEU A 1 96 ? 17.480 -3.855 -14.409 1.00 64.44 96 LEU A CA 1
ATOM 851 C C . LEU A 1 96 ? 16.381 -4.438 -13.518 1.00 64.44 96 LEU A C 1
ATOM 853 O O . LEU A 1 96 ? 15.291 -4.730 -14.004 1.00 64.44 96 LEU A O 1
ATOM 857 N N . TYR A 1 97 ? 16.653 -4.576 -12.220 1.00 65.88 97 TYR A N 1
ATOM 858 C CA . TYR A 1 97 ? 15.676 -5.056 -11.253 1.00 65.88 97 TYR A CA 1
ATOM 859 C C . TYR A 1 97 ? 14.444 -4.154 -11.218 1.00 65.88 97 TYR A C 1
ATOM 861 O O . TYR A 1 97 ? 13.330 -4.655 -11.308 1.00 65.88 97 TYR A O 1
ATOM 869 N N . TYR A 1 98 ? 14.632 -2.840 -11.092 1.00 68.62 98 TYR A N 1
ATOM 870 C CA . TYR A 1 98 ? 13.542 -1.893 -10.887 1.00 68.62 98 TYR A CA 1
ATOM 871 C C . TYR A 1 98 ? 12.620 -1.848 -12.103 1.00 68.62 98 TYR A C 1
ATOM 873 O O . TYR A 1 98 ? 11.406 -1.871 -11.952 1.00 68.62 98 TYR A O 1
ATOM 881 N N . ASN A 1 99 ? 13.190 -1.906 -13.309 1.00 68.81 99 ASN A N 1
ATOM 882 C CA . ASN A 1 99 ? 12.413 -1.995 -14.545 1.00 68.81 99 ASN A CA 1
ATOM 883 C C . ASN A 1 99 ? 11.647 -3.328 -14.665 1.00 68.81 99 ASN A C 1
ATOM 885 O O . ASN A 1 99 ? 10.520 -3.342 -15.150 1.00 68.81 99 ASN A O 1
ATOM 889 N N . ILE A 1 100 ? 12.221 -4.450 -14.209 1.00 70.94 100 ILE A N 1
ATOM 890 C CA . ILE A 1 100 ? 11.506 -5.739 -14.169 1.00 70.94 100 ILE A CA 1
ATOM 891 C C . ILE A 1 100 ? 10.389 -5.702 -13.119 1.00 70.94 100 ILE A C 1
ATOM 893 O O . ILE A 1 100 ? 9.287 -6.168 -13.385 1.00 70.94 100 ILE A O 1
ATOM 897 N N . PHE A 1 101 ? 10.660 -5.152 -11.937 1.00 73.31 101 PHE A N 1
ATOM 898 C CA . PHE A 1 101 ? 9.693 -5.032 -10.851 1.00 73.31 101 PHE A CA 1
ATOM 899 C C . PHE A 1 101 ? 8.521 -4.127 -11.246 1.00 73.31 101 PHE A C 1
ATOM 901 O O . PHE A 1 101 ? 7.374 -4.526 -11.077 1.00 73.31 101 PHE A O 1
ATOM 908 N N . GLU A 1 102 ? 8.809 -2.975 -11.859 1.00 74.12 102 GLU A N 1
ATOM 909 C CA . GLU A 1 102 ? 7.824 -2.078 -12.471 1.00 74.12 102 GLU A CA 1
ATOM 910 C C . GLU A 1 102 ? 6.937 -2.827 -13.460 1.00 74.12 102 GLU A C 1
ATOM 912 O O . GLU A 1 102 ? 5.715 -2.815 -13.334 1.00 74.12 102 GLU A O 1
ATOM 917 N N . PHE A 1 103 ? 7.557 -3.526 -14.412 1.00 72.50 103 PHE A N 1
ATOM 918 C CA . PHE A 1 103 ? 6.820 -4.277 -15.414 1.00 72.50 103 PHE A CA 1
ATOM 919 C C . PHE A 1 103 ? 5.902 -5.326 -14.774 1.00 72.50 103 PHE A C 1
ATOM 921 O O . PHE A 1 103 ? 4.746 -5.465 -15.169 1.00 72.50 103 PHE A O 1
ATOM 928 N N . LEU A 1 104 ? 6.402 -6.068 -13.781 1.00 75.25 104 LEU A N 1
ATOM 929 C CA . LEU A 1 104 ? 5.608 -7.074 -13.082 1.00 75.25 104 LEU A CA 1
ATOM 930 C C . LEU A 1 104 ? 4.454 -6.434 -12.299 1.00 75.25 104 LEU A C 1
ATOM 932 O O . LEU A 1 104 ? 3.357 -6.985 -12.312 1.00 75.25 104 LEU A O 1
ATOM 936 N N . ILE A 1 105 ? 4.657 -5.270 -11.679 1.00 76.56 105 ILE A N 1
ATOM 937 C CA . ILE A 1 105 ? 3.581 -4.509 -11.031 1.00 76.56 105 ILE A CA 1
ATOM 938 C C . ILE A 1 105 ? 2.517 -4.077 -12.036 1.00 76.56 105 ILE A C 1
ATOM 940 O O . ILE A 1 105 ? 1.337 -4.341 -11.821 1.00 76.56 105 ILE A O 1
ATOM 944 N N . ASP A 1 106 ? 2.921 -3.487 -13.157 1.00 73.31 106 ASP A N 1
ATOM 945 C CA . ASP A 1 106 ? 1.993 -3.073 -14.210 1.00 73.31 106 ASP A CA 1
ATOM 946 C C . ASP A 1 106 ? 1.250 -4.268 -14.832 1.00 73.31 106 ASP A C 1
ATOM 948 O O . ASP A 1 106 ? 0.100 -4.148 -15.252 1.00 73.31 106 ASP A O 1
ATOM 952 N N . SER A 1 107 ? 1.872 -5.450 -14.837 1.00 67.88 107 SER A N 1
ATOM 953 C CA . SER A 1 107 ? 1.273 -6.689 -15.338 1.00 67.88 107 SER A CA 1
ATOM 954 C C . SER A 1 107 ? 0.189 -7.285 -14.423 1.00 67.88 107 SER A C 1
ATOM 956 O O . SER A 1 107 ? -0.544 -8.171 -14.862 1.00 67.88 107 SER A O 1
ATOM 958 N N . MET A 1 108 ? 0.075 -6.819 -13.169 1.00 68.94 108 MET A N 1
ATOM 959 C CA . MET A 1 108 ? -0.936 -7.288 -12.209 1.00 68.94 108 MET A CA 1
ATOM 960 C C . MET A 1 108 ? -2.327 -6.658 -12.418 1.00 68.94 108 MET A C 1
ATOM 962 O O . MET A 1 108 ? -3.270 -7.102 -11.767 1.00 68.94 108 MET A O 1
ATOM 966 N N . GLY A 1 109 ? -2.483 -5.717 -13.362 1.00 64.56 109 GLY A N 1
ATOM 967 C CA . GLY A 1 109 ? -3.767 -5.125 -13.766 1.00 64.56 109 GLY A CA 1
ATOM 968 C C . GLY A 1 109 ? -4.231 -3.983 -12.860 1.00 64.56 109 GLY A C 1
ATOM 969 O O . GLY A 1 109 ? -3.455 -3.053 -12.626 1.00 64.56 109 GLY A O 1
ATOM 970 N N . GLU A 1 110 ? -5.485 -4.043 -12.376 1.00 59.91 110 GLU A N 1
ATOM 971 C CA . GLU A 1 110 ? -5.978 -3.157 -11.312 1.00 59.91 110 GLU A CA 1
ATOM 972 C C . GLU A 1 110 ? -4.909 -3.040 -10.224 1.00 59.91 110 GLU A C 1
ATOM 974 O O . GLU A 1 110 ? -4.364 -4.033 -9.752 1.00 59.91 110 GLU A O 1
ATOM 979 N N . GLY A 1 111 ? -4.568 -1.813 -9.846 1.00 56.47 111 GLY A N 1
ATOM 980 C CA . GLY A 1 111 ? -3.676 -1.582 -8.722 1.00 56.47 111 GLY A CA 1
ATOM 981 C C . GLY A 1 111 ? -2.212 -1.923 -8.950 1.00 56.47 111 GLY A C 1
ATOM 982 O O . GLY A 1 111 ? -1.582 -2.573 -8.113 1.00 56.47 111 GLY A O 1
ATOM 983 N N . ASN A 1 112 ? -1.619 -1.298 -9.968 1.00 72.31 112 ASN A N 1
ATOM 984 C CA . ASN A 1 112 ? -0.184 -1.001 -9.994 1.00 72.31 112 ASN A CA 1
ATOM 985 C C . ASN A 1 112 ? 0.228 0.029 -8.923 1.00 72.31 112 ASN A C 1
ATOM 987 O O . ASN A 1 112 ? 0.940 0.997 -9.198 1.00 72.31 112 ASN A O 1
ATOM 991 N N . TYR A 1 113 ? -0.254 -0.181 -7.700 1.00 83.94 113 TYR A N 1
ATOM 992 C CA . TYR A 1 113 ? 0.186 0.489 -6.496 1.00 83.94 113 TYR A CA 1
ATOM 993 C C . TYR A 1 113 ? 1.520 -0.107 -6.085 1.00 83.94 113 TYR A C 1
ATOM 995 O O . TYR A 1 113 ? 1.720 -1.322 -6.075 1.00 83.94 113 TYR A O 1
ATOM 1003 N N . TRP A 1 114 ? 2.445 0.784 -5.784 1.00 84.50 114 TRP A N 1
ATOM 1004 C CA . TRP A 1 114 ? 3.824 0.442 -5.474 1.00 84.50 114 TRP A CA 1
ATOM 1005 C C . TRP A 1 114 ? 4.017 0.249 -3.986 1.00 84.50 114 TRP A C 1
ATOM 1007 O O . TRP A 1 114 ? 4.893 -0.504 -3.558 1.00 84.50 114 TRP A O 1
ATOM 1017 N N . HIS A 1 115 ? 3.198 0.944 -3.206 1.00 88.62 115 HIS A N 1
ATOM 1018 C CA . HIS A 1 115 ? 3.360 1.008 -1.780 1.00 88.62 115 HIS A CA 1
ATOM 1019 C C . HIS A 1 115 ? 2.004 1.110 -1.087 1.00 88.62 115 HIS A C 1
ATOM 1021 O O . HIS A 1 115 ? 0.949 1.263 -1.714 1.00 88.62 115 HIS A O 1
ATOM 1027 N N . SER A 1 116 ? 2.033 0.862 0.215 1.00 92.75 116 SER A N 1
ATOM 1028 C CA . SER A 1 116 ? 0.841 0.881 1.043 1.00 92.75 116 SER A CA 1
ATOM 1029 C C . SER A 1 116 ? 1.158 1.458 2.407 1.00 92.75 116 SER A C 1
ATOM 1031 O O . SER A 1 116 ? 2.133 1.060 3.052 1.00 92.75 116 SER A O 1
ATOM 1033 N N . PHE A 1 117 ? 0.269 2.322 2.862 1.00 94.19 117 PHE A N 1
ATOM 1034 C CA . PHE A 1 117 ? 0.288 2.934 4.173 1.00 94.19 117 PHE A CA 1
ATOM 1035 C C . PHE A 1 117 ? -0.944 2.517 4.972 1.00 94.19 117 PHE A C 1
ATOM 1037 O O . PHE A 1 117 ? -1.979 2.162 4.410 1.00 94.19 117 PHE A O 1
ATOM 1044 N N . VAL A 1 118 ? -0.853 2.630 6.291 1.00 95.06 118 VAL A N 1
ATOM 1045 C CA . VAL A 1 118 ? -1.995 2.573 7.202 1.00 95.06 118 VAL A CA 1
ATOM 1046 C C . VAL A 1 118 ? -2.125 3.920 7.888 1.00 95.06 118 VAL A C 1
ATOM 1048 O O . VAL A 1 118 ? -1.193 4.385 8.540 1.00 95.06 118 VAL A O 1
ATOM 1051 N N . TYR A 1 119 ? -3.276 4.565 7.741 1.00 95.38 119 TYR A N 1
ATOM 1052 C CA . TYR A 1 119 ? -3.557 5.828 8.407 1.00 95.38 119 TYR A CA 1
ATOM 1053 C C . TYR A 1 119 ? -3.766 5.586 9.902 1.00 95.38 119 TYR A C 1
ATOM 1055 O O . TYR A 1 119 ? -4.618 4.787 10.291 1.00 95.38 119 TYR A O 1
ATOM 1063 N N . VAL A 1 120 ? -3.003 6.272 10.751 1.00 92.06 120 VAL A N 1
ATOM 1064 C CA . VAL A 1 120 ? -3.066 6.097 12.213 1.00 92.06 120 VAL A CA 1
ATOM 1065 C C . VAL A 1 120 ? -3.855 7.205 12.911 1.00 92.06 120 VAL A C 1
ATOM 1067 O O . VAL A 1 120 ? -4.296 7.013 14.043 1.00 92.06 120 VAL A O 1
ATOM 1070 N N . GLY A 1 121 ? -4.132 8.314 12.221 1.00 91.12 121 GLY A N 1
ATOM 1071 C CA . GLY A 1 121 ? -4.872 9.461 12.756 1.00 91.12 121 GLY A CA 1
ATOM 1072 C C . GLY A 1 121 ? -4.062 10.754 12.703 1.00 91.12 121 GLY A C 1
ATOM 1073 O O . GLY A 1 121 ? -2.848 10.727 12.528 1.00 91.12 121 GLY A O 1
ATOM 1074 N N . ASP A 1 122 ? -4.737 11.893 12.857 1.00 90.50 122 ASP A N 1
ATOM 1075 C CA . ASP A 1 122 ? -4.119 13.229 12.929 1.00 90.50 122 ASP A CA 1
ATOM 1076 C C . ASP A 1 122 ? -3.191 13.573 11.750 1.00 90.50 122 ASP A C 1
ATOM 1078 O O . ASP A 1 122 ? -2.150 14.205 11.921 1.00 90.50 122 ASP A O 1
ATOM 1082 N N . GLY A 1 123 ? -3.535 13.124 10.542 1.00 92.31 123 GLY A N 1
ATOM 1083 C CA . GLY A 1 123 ? -2.707 13.326 9.354 1.00 92.31 123 GLY A CA 1
ATOM 1084 C C . GLY A 1 123 ? -1.485 12.409 9.271 1.00 92.31 123 GLY A C 1
ATOM 1085 O O . GLY A 1 123 ? -0.695 12.568 8.348 1.00 92.31 123 GLY A O 1
ATOM 1086 N N . ARG A 1 124 ? -1.322 11.447 10.184 1.00 92.94 124 ARG A N 1
ATOM 1087 C CA . ARG A 1 124 ? -0.182 10.523 10.215 1.00 92.94 124 ARG A CA 1
ATOM 1088 C C . ARG A 1 124 ? -0.523 9.174 9.599 1.00 92.94 124 ARG A C 1
ATOM 1090 O O . ARG A 1 124 ? -1.644 8.666 9.705 1.00 92.94 124 ARG A O 1
ATOM 1097 N N . MET A 1 125 ? 0.478 8.582 8.971 1.00 93.25 125 MET A N 1
ATOM 1098 C CA . MET A 1 125 ? 0.428 7.308 8.277 1.00 93.25 125 MET A CA 1
ATOM 1099 C C . MET A 1 125 ? 1.659 6.488 8.615 1.00 93.25 125 MET A C 1
ATOM 1101 O O . MET A 1 125 ? 2.754 7.029 8.677 1.00 93.25 125 MET A O 1
ATOM 1105 N N . ASN A 1 126 ? 1.499 5.178 8.724 1.00 91.25 126 ASN A N 1
ATOM 1106 C CA . ASN A 1 126 ? 2.620 4.269 8.891 1.00 91.25 126 ASN A CA 1
ATOM 1107 C C . ASN A 1 126 ? 2.802 3.405 7.661 1.00 91.25 126 ASN A C 1
ATOM 1109 O O . ASN A 1 126 ? 1.829 2.955 7.054 1.00 91.25 126 ASN A O 1
ATOM 1113 N N . SER A 1 127 ? 4.050 3.109 7.331 1.00 89.88 127 SER A N 1
ATOM 1114 C CA . SER A 1 127 ? 4.366 2.103 6.329 1.00 89.88 127 SER A CA 1
ATOM 1115 C C . SER A 1 127 ? 5.643 1.354 6.677 1.00 89.88 127 SER A C 1
ATOM 1117 O O . SER A 1 127 ? 6.437 1.788 7.509 1.00 89.88 127 SER A O 1
ATOM 1119 N N . LEU A 1 128 ? 5.829 0.196 6.047 1.00 88.38 128 LEU A N 1
ATOM 1120 C CA . LEU A 1 128 ? 7.084 -0.540 6.120 1.00 88.38 128 LEU A CA 1
ATOM 1121 C C . LEU A 1 128 ? 7.956 -0.152 4.923 1.00 88.38 128 LEU A C 1
ATOM 1123 O O . LEU A 1 128 ? 7.654 -0.527 3.788 1.00 88.38 128 LEU A O 1
ATOM 1127 N N . SER A 1 129 ? 9.041 0.566 5.201 1.00 82.75 129 SER A N 1
ATOM 1128 C CA . SER A 1 129 ? 10.078 0.965 4.252 1.00 82.75 129 SER A CA 1
ATOM 1129 C C . SER A 1 129 ? 11.345 0.122 4.452 1.00 82.75 129 SER A C 1
ATOM 1131 O O . SER A 1 129 ? 11.462 -0.658 5.398 1.00 82.75 129 SER A O 1
ATOM 1133 N N . LEU A 1 130 ? 12.355 0.315 3.601 1.00 75.12 130 LEU A N 1
ATOM 1134 C CA . LEU A 1 130 ? 13.682 -0.296 3.774 1.00 75.12 130 LEU A CA 1
ATOM 1135 C C . LEU A 1 130 ? 14.322 -0.027 5.138 1.00 75.12 130 LEU A C 1
ATOM 1137 O O . LEU A 1 130 ? 15.129 -0.831 5.605 1.00 75.12 130 LEU A O 1
ATOM 1141 N N . LYS A 1 131 ? 13.979 1.102 5.764 1.00 76.25 131 LYS A N 1
ATOM 1142 C CA . LYS A 1 131 ? 14.512 1.526 7.063 1.00 76.25 131 LYS A CA 1
ATOM 1143 C C . LYS A 1 131 ? 13.743 0.907 8.238 1.00 76.25 131 LYS A C 1
ATOM 1145 O O . LYS A 1 131 ? 14.154 1.073 9.387 1.00 76.25 131 LYS A O 1
ATOM 1150 N N . GLY A 1 132 ? 12.703 0.124 7.947 1.00 80.81 132 GLY A N 1
ATOM 1151 C CA . GLY A 1 132 ? 11.799 -0.481 8.915 1.00 80.81 132 GLY A CA 1
ATOM 1152 C C . GLY A 1 132 ? 10.427 0.180 8.869 1.00 80.81 132 GLY A C 1
ATOM 1153 O O . GLY A 1 132 ? 10.038 0.774 7.865 1.00 80.81 132 GLY A O 1
ATOM 1154 N N . VAL A 1 133 ? 9.665 0.020 9.947 1.00 86.25 133 VAL A N 1
ATOM 1155 C CA . VAL A 1 133 ? 8.381 0.710 10.092 1.00 86.25 133 VAL A CA 1
ATOM 1156 C C . VAL A 1 133 ? 8.657 2.185 10.372 1.00 86.25 133 VAL A C 1
ATOM 1158 O O . VAL A 1 133 ? 9.302 2.506 11.373 1.00 86.25 133 VAL A O 1
ATOM 1161 N N . ASP A 1 134 ? 8.156 3.052 9.498 1.00 85.50 134 ASP A N 1
ATOM 1162 C CA . ASP A 1 134 ? 8.300 4.502 9.582 1.00 85.50 134 ASP A CA 1
ATOM 1163 C C . ASP A 1 134 ? 6.922 5.175 9.661 1.00 85.50 134 ASP A C 1
ATOM 1165 O O . ASP A 1 134 ? 5.931 4.677 9.117 1.00 85.50 134 ASP A O 1
ATOM 1169 N N . GLU A 1 135 ? 6.877 6.310 10.361 1.00 88.44 135 GLU A N 1
ATOM 1170 C CA . GLU A 1 135 ? 5.725 7.213 10.405 1.00 88.44 135 GLU A CA 1
ATOM 1171 C C . GLU A 1 135 ? 5.971 8.381 9.440 1.00 88.44 135 GLU A C 1
ATOM 1173 O O . GLU A 1 135 ? 7.028 9.016 9.450 1.00 88.44 135 GLU A O 1
ATOM 1178 N N . GLU A 1 136 ? 4.973 8.671 8.616 1.00 88.62 136 GLU A N 1
ATOM 1179 C CA . GLU A 1 136 ? 4.958 9.727 7.616 1.00 88.62 136 GLU A CA 1
ATOM 1180 C C . GLU A 1 136 ? 3.700 10.584 7.768 1.00 88.62 136 GLU A C 1
ATOM 1182 O O . GLU A 1 136 ? 2.662 10.140 8.258 1.00 88.62 136 GLU A O 1
ATOM 1187 N N . ASN A 1 137 ? 3.769 11.832 7.308 1.00 91.69 137 ASN A N 1
ATOM 1188 C CA . ASN A 1 137 ? 2.605 12.710 7.280 1.00 91.69 137 ASN A CA 1
ATOM 1189 C C . ASN A 1 137 ? 1.921 12.635 5.913 1.00 91.69 137 ASN A C 1
ATOM 1191 O O . ASN A 1 137 ? 2.567 12.754 4.870 1.00 91.69 137 ASN A O 1
ATOM 1195 N N . PHE A 1 138 ? 0.596 12.522 5.911 1.00 92.25 138 PHE A N 1
ATOM 1196 C CA . PHE A 1 138 ? -0.215 12.802 4.737 1.00 92.25 138 PHE A CA 1
ATOM 1197 C C . PHE A 1 138 ? -0.126 14.306 4.480 1.00 92.25 138 PHE A C 1
ATOM 1199 O O . PHE A 1 138 ? -0.528 15.107 5.319 1.00 92.25 138 PHE A O 1
ATOM 1206 N N . THR A 1 139 ? 0.450 14.703 3.348 1.00 92.69 139 THR A N 1
ATOM 1207 C CA . THR A 1 139 ? 0.716 16.111 3.017 1.00 92.69 139 THR A CA 1
ATOM 1208 C C . THR A 1 139 ? 0.056 16.508 1.704 1.00 92.69 139 THR A C 1
ATOM 1210 O O . THR A 1 139 ? -0.314 15.667 0.887 1.00 92.69 139 THR A O 1
ATOM 1213 N N . ILE A 1 140 ? -0.013 17.810 1.434 1.00 90.88 140 ILE A N 1
ATOM 1214 C CA . ILE A 1 140 ? -0.389 18.303 0.104 1.00 90.88 140 ILE A CA 1
ATOM 1215 C C . ILE A 1 140 ? 0.586 17.838 -0.995 1.00 90.88 140 ILE A C 1
ATOM 1217 O O . ILE A 1 140 ? 0.205 17.658 -2.148 1.00 90.88 140 ILE A O 1
ATOM 1221 N N . TYR A 1 141 ? 1.855 17.594 -0.654 1.00 87.69 141 TYR A N 1
ATOM 122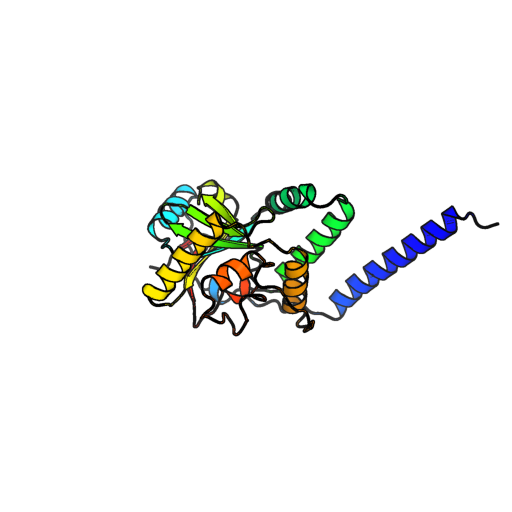2 C CA . TYR A 1 141 ? 2.814 17.036 -1.605 1.00 87.69 141 TYR A CA 1
ATOM 1223 C C . TYR A 1 141 ? 2.475 15.582 -1.961 1.00 87.69 141 TYR A C 1
ATOM 1225 O O . TYR A 1 141 ? 2.593 15.197 -3.127 1.00 87.69 141 TYR A O 1
ATOM 1233 N N . PHE A 1 142 ? 1.990 14.804 -0.987 1.00 89.00 142 PHE A N 1
ATOM 1234 C CA . PHE A 1 142 ? 1.466 13.461 -1.226 1.00 89.00 142 PHE A CA 1
ATOM 1235 C C . PHE A 1 142 ? 0.284 13.505 -2.204 1.00 89.00 142 PHE A C 1
ATOM 1237 O O . PHE A 1 142 ? 0.271 12.797 -3.209 1.00 89.00 142 PHE A O 1
ATOM 1244 N N . THR A 1 143 ? -0.687 14.398 -1.989 1.00 89.31 143 THR A N 1
ATOM 1245 C CA . THR A 1 143 ? -1.817 14.511 -2.923 1.00 89.31 143 THR A CA 1
ATOM 1246 C C . THR A 1 143 ? -1.370 14.972 -4.306 1.00 89.31 143 THR A C 1
ATOM 1248 O O . THR A 1 143 ? -1.916 14.495 -5.296 1.00 89.31 143 THR A O 1
ATOM 1251 N N . ASN A 1 144 ? -0.345 15.818 -4.414 1.00 85.44 144 ASN A N 1
ATOM 1252 C CA . ASN A 1 144 ? 0.163 16.283 -5.702 1.00 85.44 144 ASN A CA 1
ATOM 1253 C C . ASN A 1 144 ? 0.904 15.194 -6.497 1.00 85.44 144 ASN A C 1
ATOM 1255 O O . ASN A 1 144 ? 0.684 15.076 -7.699 1.00 85.44 144 ASN A O 1
ATOM 1259 N N . SER A 1 145 ? 1.747 14.394 -5.840 1.00 79.06 145 SER A N 1
ATOM 1260 C CA . SER A 1 145 ? 2.757 13.548 -6.510 1.00 79.06 145 SER A CA 1
ATOM 1261 C C . SER A 1 145 ? 2.319 12.095 -6.727 1.00 79.06 145 SER A C 1
ATOM 1263 O O . SER A 1 145 ? 2.992 11.339 -7.429 1.00 79.06 145 SER A O 1
ATOM 1265 N N . TYR A 1 146 ? 1.168 11.711 -6.168 1.00 80.31 146 TYR A N 1
ATOM 1266 C CA . TYR A 1 146 ? 0.701 10.327 -6.171 1.00 80.31 146 TYR A CA 1
ATOM 1267 C C . TYR A 1 146 ? -0.721 10.180 -6.726 1.00 80.31 146 TYR A C 1
ATOM 1269 O O . TYR A 1 146 ? -1.594 11.044 -6.565 1.00 80.31 146 TYR A O 1
ATOM 1277 N N . TYR A 1 147 ? -0.960 9.058 -7.402 1.00 89.38 147 TYR A N 1
ATOM 1278 C CA . TYR A 1 147 ? -2.286 8.452 -7.450 1.00 89.38 147 TYR A CA 1
ATOM 1279 C C . TYR A 1 147 ? -2.441 7.615 -6.193 1.00 89.38 147 TYR A C 1
ATOM 1281 O O . TYR A 1 147 ? -1.504 6.925 -5.803 1.00 89.38 147 TYR A O 1
ATOM 1289 N N . PHE A 1 148 ? -3.604 7.668 -5.564 1.00 92.44 148 PHE A N 1
ATOM 1290 C CA . PHE A 1 148 ? -3.842 6.860 -4.380 1.00 92.44 148 PHE A CA 1
ATOM 1291 C C . PHE A 1 148 ? -5.282 6.388 -4.315 1.00 92.44 148 PHE A C 1
ATOM 1293 O O . PHE A 1 148 ? -6.194 7.064 -4.790 1.00 92.44 148 PHE A O 1
ATOM 1300 N N . ILE A 1 149 ? -5.483 5.241 -3.686 1.00 93.19 149 ILE A N 1
ATOM 1301 C CA . ILE A 1 149 ? -6.786 4.744 -3.276 1.00 93.19 149 ILE A CA 1
ATOM 1302 C C . ILE A 1 149 ? -6.763 4.522 -1.779 1.00 93.19 149 ILE A C 1
ATOM 1304 O O . ILE A 1 149 ? -5.785 4.036 -1.224 1.00 93.19 149 ILE A O 1
ATOM 1308 N N . VAL A 1 150 ? -7.867 4.871 -1.134 1.00 95.44 150 VAL A N 1
ATOM 1309 C CA . VAL A 1 150 ? -8.076 4.622 0.283 1.00 95.44 150 VAL A CA 1
ATOM 1310 C C . VAL A 1 150 ? -9.114 3.525 0.433 1.00 95.44 150 VAL A C 1
ATOM 1312 O O . VAL A 1 150 ? -10.265 3.668 0.006 1.00 95.44 150 VAL A O 1
ATOM 1315 N N . LEU A 1 151 ? -8.689 2.439 1.061 1.00 95.19 151 LEU A N 1
ATOM 1316 C CA . LEU A 1 151 ? -9.486 1.277 1.399 1.00 95.19 151 LEU A CA 1
ATOM 1317 C C . LEU A 1 151 ? -9.805 1.307 2.886 1.00 95.19 151 LEU A C 1
ATOM 1319 O O . LEU A 1 151 ? -8.921 1.437 3.727 1.00 95.19 151 LEU A O 1
ATOM 1323 N N . ARG A 1 152 ? -11.081 1.147 3.218 1.00 95.50 152 ARG A N 1
ATOM 1324 C CA . ARG A 1 152 ? -11.531 0.985 4.597 1.00 95.50 152 ARG A CA 1
ATOM 1325 C C . ARG A 1 152 ? -11.909 -0.474 4.831 1.00 95.50 152 ARG A C 1
ATOM 1327 O O . ARG A 1 152 ? -12.911 -0.909 4.254 1.00 95.50 152 ARG A O 1
ATOM 1334 N N . PRO A 1 153 ? -11.166 -1.211 5.675 1.00 95.75 153 PRO A N 1
ATOM 1335 C CA . PRO A 1 153 ? -11.551 -2.556 6.078 1.00 95.75 153 PRO A CA 1
ATOM 1336 C C . PRO A 1 153 ? -12.940 -2.582 6.733 1.00 95.75 153 PRO A C 1
ATOM 1338 O O . PRO A 1 153 ? -13.275 -1.737 7.573 1.00 95.75 153 PRO A O 1
ATOM 1341 N N . ILE A 1 154 ? -13.763 -3.549 6.334 1.00 94.62 154 ILE A N 1
ATOM 1342 C CA . ILE A 1 154 ? -15.115 -3.787 6.847 1.00 94.62 154 ILE A CA 1
ATOM 1343 C C . ILE A 1 154 ? -14.985 -4.697 8.073 1.00 94.62 154 ILE A C 1
ATOM 1345 O O . ILE A 1 154 ? -15.208 -5.901 8.022 1.00 94.62 154 ILE A O 1
ATOM 1349 N N . VAL A 1 155 ? -14.556 -4.103 9.186 1.00 92.44 155 VAL A N 1
ATOM 1350 C CA . VAL A 1 155 ? -14.323 -4.795 10.463 1.00 92.44 155 VAL A CA 1
ATOM 1351 C C . VAL A 1 155 ? -14.985 -4.069 11.628 1.00 92.44 155 VAL A C 1
ATOM 1353 O O . VAL A 1 155 ? -15.306 -2.876 11.524 1.00 92.44 155 VAL A O 1
ATOM 1356 N N . SER A 1 156 ? -15.156 -4.781 12.747 1.00 89.94 156 SER A N 1
ATOM 1357 C CA . SER A 1 156 ? -15.597 -4.182 14.008 1.00 89.94 156 SER A CA 1
ATOM 1358 C C . SER A 1 156 ? -14.611 -3.115 14.493 1.00 89.94 156 SER A C 1
ATOM 1360 O O . SER A 1 156 ? -13.439 -3.080 14.105 1.00 89.94 156 SER A O 1
ATOM 1362 N N . GLU A 1 157 ? -15.097 -2.219 15.348 1.00 87.62 157 GLU A N 1
ATOM 1363 C CA . GLU A 1 157 ? -14.270 -1.178 15.961 1.00 87.62 157 GLU A CA 1
ATOM 1364 C C . GLU A 1 157 ? -13.141 -1.779 16.812 1.00 87.62 157 GLU A C 1
ATOM 1366 O O . GLU A 1 157 ? -12.015 -1.299 16.763 1.00 87.62 157 GLU A O 1
ATOM 1371 N N . GLU A 1 158 ? -13.408 -2.89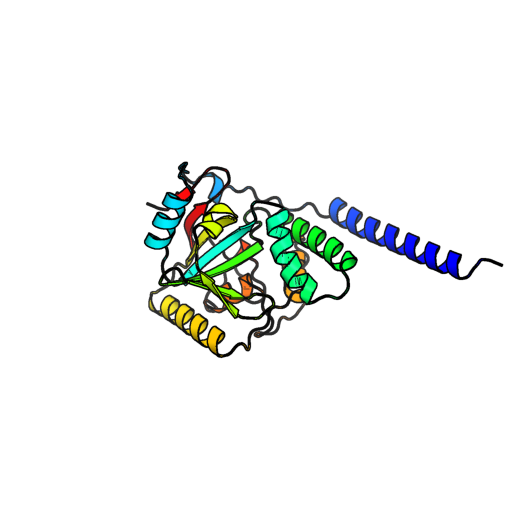2 17.495 1.00 88.38 158 GLU A N 1
ATOM 1372 C CA . GLU A 1 158 ? -12.427 -3.644 18.286 1.00 88.38 158 GLU A CA 1
ATOM 1373 C C . GLU A 1 158 ? -11.243 -4.120 17.432 1.00 88.38 158 GLU A C 1
ATOM 1375 O O . GLU A 1 158 ? -10.098 -3.809 17.750 1.00 88.38 158 GLU A O 1
ATOM 1380 N N . VAL A 1 159 ? -11.510 -4.796 16.305 1.00 89.75 159 VAL A N 1
ATOM 1381 C CA . VAL A 1 159 ? -10.462 -5.295 15.390 1.00 89.75 159 VAL A CA 1
ATOM 1382 C C . VAL A 1 159 ? -9.651 -4.142 14.802 1.00 89.75 159 VAL A C 1
ATOM 1384 O O . VAL A 1 159 ? -8.439 -4.242 14.627 1.00 89.75 159 VAL A O 1
ATOM 1387 N N . ARG A 1 160 ? -10.310 -3.021 14.505 1.00 91.06 160 ARG A N 1
ATOM 1388 C CA . ARG A 1 160 ? -9.640 -1.821 13.999 1.00 91.06 160 ARG A CA 1
ATOM 1389 C C . ARG A 1 160 ? -8.731 -1.189 15.048 1.00 91.06 160 ARG A C 1
ATOM 1391 O O . ARG A 1 160 ? -7.603 -0.828 14.728 1.00 91.06 160 ARG A O 1
ATOM 1398 N N . ASN A 1 161 ? -9.206 -1.069 16.283 1.00 89.06 161 ASN A N 1
ATOM 1399 C CA . ASN A 1 161 ? -8.421 -0.521 17.384 1.00 89.06 161 ASN A CA 1
ATOM 1400 C C . ASN A 1 161 ? -7.215 -1.414 17.692 1.00 89.06 161 ASN A C 1
ATOM 1402 O O . ASN A 1 161 ? -6.117 -0.895 17.864 1.00 89.06 161 ASN A O 1
ATOM 1406 N N . GLU A 1 162 ? -7.386 -2.738 17.657 1.00 89.31 162 GLU A N 1
ATOM 1407 C CA . GLU A 1 162 ? -6.287 -3.698 17.794 1.00 89.31 162 GLU A CA 1
ATOM 1408 C C . GLU A 1 162 ? -5.245 -3.539 16.672 1.00 89.31 162 GLU A C 1
ATOM 1410 O O . GLU A 1 162 ? -4.042 -3.509 16.938 1.00 89.31 162 GLU A O 1
ATOM 1415 N N . ALA A 1 163 ? -5.686 -3.384 15.418 1.00 88.06 163 ALA A N 1
ATOM 1416 C CA . ALA A 1 163 ? -4.793 -3.138 14.286 1.00 88.06 163 ALA A CA 1
ATOM 1417 C C . ALA A 1 163 ? -3.979 -1.842 14.473 1.00 88.06 163 ALA A C 1
ATOM 1419 O O . ALA A 1 163 ? -2.769 -1.820 14.234 1.00 88.06 163 ALA A O 1
ATOM 1420 N N . ILE A 1 164 ? -4.609 -0.768 14.959 1.00 87.25 164 ILE A N 1
ATOM 1421 C CA . ILE A 1 164 ? -3.933 0.503 15.258 1.00 87.25 164 ILE A CA 1
ATOM 1422 C C . ILE A 1 164 ? -2.986 0.387 16.456 1.00 87.25 164 ILE A C 1
ATOM 1424 O O . ILE A 1 164 ? -1.889 0.949 16.441 1.00 87.25 164 ILE A O 1
ATOM 1428 N N . GLU A 1 165 ? -3.356 -0.360 17.491 1.00 86.44 165 GLU A N 1
ATOM 1429 C CA . GLU A 1 165 ? -2.479 -0.613 18.631 1.00 86.44 165 GLU A CA 1
ATOM 1430 C C . GLU A 1 165 ? -1.218 -1.372 18.198 1.00 86.44 165 GLU A C 1
ATOM 1432 O O . GLU A 1 165 ? -0.105 -0.928 18.492 1.00 86.44 165 GLU A O 1
ATOM 1437 N N . LYS A 1 166 ? -1.373 -2.444 17.410 1.00 81.56 166 LYS A N 1
ATOM 1438 C CA . LYS A 1 166 ? -0.257 -3.193 16.807 1.00 81.56 166 LYS A CA 1
ATOM 1439 C C . LYS A 1 166 ? 0.653 -2.293 15.981 1.00 81.56 166 LYS A C 1
ATOM 1441 O O . LYS A 1 166 ? 1.866 -2.305 16.168 1.00 81.56 166 LYS A O 1
ATOM 1446 N N . THR A 1 167 ? 0.057 -1.437 15.157 1.00 78.12 167 THR A N 1
ATOM 1447 C CA . THR A 1 167 ? 0.777 -0.450 14.343 1.00 78.12 167 THR A CA 1
ATOM 1448 C C . THR A 1 167 ? 1.701 0.429 15.202 1.00 78.12 167 THR A C 1
ATOM 1450 O O . THR A 1 167 ? 2.865 0.647 14.860 1.00 78.12 167 THR A O 1
ATOM 1453 N N . ASN A 1 168 ? 1.214 0.887 16.359 1.00 74.00 168 ASN A N 1
ATOM 1454 C CA . ASN A 1 168 ? 1.979 1.710 17.298 1.00 74.00 168 ASN A CA 1
ATOM 1455 C C . ASN A 1 168 ? 3.034 0.923 18.096 1.00 74.00 168 ASN A C 1
ATOM 1457 O O . ASN A 1 168 ? 4.073 1.480 18.461 1.00 74.00 168 ASN A O 1
ATOM 1461 N N . ILE A 1 169 ? 2.776 -0.350 18.405 1.00 76.62 169 ILE A N 1
ATOM 1462 C CA . ILE A 1 169 ? 3.736 -1.239 19.075 1.00 76.62 169 ILE A CA 1
ATOM 1463 C C . ILE A 1 169 ? 4.912 -1.545 18.141 1.00 76.62 169 ILE A C 1
ATOM 1465 O O . ILE A 1 169 ? 6.069 -1.458 18.561 1.00 76.62 169 ILE A O 1
ATOM 1469 N N . ASP A 1 170 ? 4.639 -1.843 16.873 1.00 69.12 170 ASP A N 1
ATOM 1470 C CA . ASP A 1 170 ? 5.668 -2.196 15.893 1.00 69.12 170 ASP A CA 1
ATOM 1471 C C . ASP A 1 170 ? 6.602 -1.022 15.579 1.00 69.12 170 ASP A C 1
ATOM 1473 O O . ASP A 1 170 ? 7.819 -1.218 15.514 1.00 69.12 170 ASP A O 1
ATOM 1477 N N . LEU A 1 171 ? 6.072 0.209 15.505 1.00 58.66 171 LEU A N 1
ATOM 1478 C CA . LEU A 1 171 ? 6.882 1.436 15.434 1.00 58.66 171 LEU A CA 1
ATOM 1479 C C . LEU A 1 171 ? 7.915 1.519 16.567 1.00 58.66 171 LEU A C 1
ATOM 1481 O O . LEU A 1 171 ? 9.063 1.916 16.354 1.00 58.66 171 LEU A O 1
ATOM 1485 N N . LYS A 1 172 ? 7.510 1.152 17.788 1.00 61.88 172 LYS A N 1
ATOM 1486 C CA . LYS A 1 172 ? 8.374 1.210 18.975 1.00 61.88 172 LYS A CA 1
ATOM 1487 C C . LYS A 1 172 ? 9.391 0.073 18.999 1.00 61.88 172 LYS A C 1
ATOM 1489 O O . LYS A 1 172 ? 10.501 0.270 19.488 1.00 61.88 172 LYS A O 1
ATOM 1494 N N . ASN A 1 173 ? 9.027 -1.092 18.466 1.00 64.69 173 ASN A N 1
ATOM 1495 C CA . ASN A 1 173 ? 9.829 -2.306 18.575 1.00 64.69 173 ASN A CA 1
ATOM 1496 C C . ASN A 1 173 ? 10.750 -2.572 17.374 1.00 64.69 173 ASN A C 1
ATOM 1498 O O . ASN A 1 173 ? 11.655 -3.385 17.522 1.00 64.69 173 ASN A O 1
ATOM 1502 N N . LYS A 1 174 ? 10.556 -1.922 16.212 1.00 64.44 174 LYS A N 1
ATOM 1503 C CA . LYS A 1 174 ? 11.400 -1.997 14.989 1.00 64.44 174 LYS A CA 1
ATOM 1504 C C . LYS A 1 174 ? 11.845 -3.405 14.540 1.00 64.44 174 LYS A C 1
ATOM 1506 O O . LYS A 1 174 ? 12.779 -3.540 13.752 1.00 64.44 174 LYS A O 1
ATOM 1511 N N . ASN A 1 175 ? 11.191 -4.464 15.014 1.00 79.19 175 ASN A N 1
ATOM 1512 C CA . ASN A 1 175 ? 11.618 -5.841 14.759 1.00 79.19 175 ASN A CA 1
ATOM 1513 C C . ASN A 1 175 ? 11.199 -6.342 13.371 1.00 79.19 175 ASN A C 1
ATOM 1515 O O . ASN A 1 175 ? 11.771 -7.316 12.891 1.00 79.19 175 ASN A O 1
ATOM 1519 N N . ILE A 1 176 ? 10.250 -5.666 12.718 1.00 85.00 176 ILE A N 1
ATOM 1520 C CA . ILE A 1 176 ? 9.835 -5.965 11.347 1.00 85.00 176 ILE A CA 1
ATOM 1521 C C . ILE A 1 176 ? 10.811 -5.304 10.373 1.00 85.00 176 ILE A C 1
ATOM 1523 O O . ILE A 1 176 ? 11.039 -4.093 10.413 1.00 85.00 176 ILE A O 1
ATOM 1527 N N . LYS A 1 177 ? 11.373 -6.110 9.475 1.00 87.19 177 LYS A N 1
ATOM 1528 C CA . LYS A 1 177 ? 12.321 -5.700 8.442 1.00 87.19 177 LYS A CA 1
ATOM 1529 C C . LYS A 1 177 ? 11.669 -5.800 7.077 1.00 87.19 177 LYS A C 1
ATOM 1531 O O . LYS A 1 177 ? 11.024 -6.798 6.757 1.00 87.19 177 LYS A O 1
ATOM 1536 N N . TYR A 1 178 ? 11.906 -4.797 6.243 1.00 85.75 178 TYR A N 1
ATOM 1537 C CA . TYR A 1 178 ? 11.497 -4.867 4.852 1.00 85.75 178 TYR A CA 1
ATOM 1538 C C . TYR A 1 178 ? 12.357 -5.872 4.085 1.00 85.75 178 TYR A C 1
ATOM 1540 O O . TYR A 1 178 ? 13.589 -5.821 4.119 1.00 85.75 178 TYR A O 1
ATOM 1548 N N . SER A 1 179 ? 11.707 -6.773 3.351 1.00 86.44 179 SER A N 1
ATOM 1549 C CA . SER A 1 179 ? 12.372 -7.782 2.533 1.00 86.44 179 SER A CA 1
ATOM 1550 C C . SER A 1 179 ? 12.119 -7.556 1.049 1.00 86.44 179 SER A C 1
ATOM 1552 O O . SER A 1 179 ? 11.145 -8.025 0.461 1.00 86.44 179 SER A O 1
ATOM 1554 N N . PHE A 1 180 ? 13.083 -6.905 0.405 1.00 77.81 180 PHE A N 1
ATOM 1555 C CA . PHE A 1 180 ? 13.088 -6.691 -1.042 1.00 77.81 180 PHE A CA 1
ATOM 1556 C C . PHE A 1 180 ? 13.047 -7.995 -1.849 1.00 77.81 180 PHE A C 1
ATOM 1558 O O . PHE A 1 180 ? 12.389 -8.094 -2.887 1.00 77.81 180 PHE A O 1
ATOM 1565 N N . ARG A 1 181 ? 13.729 -9.034 -1.350 1.00 82.56 181 ARG A N 1
ATOM 1566 C CA . ARG A 1 181 ? 13.701 -10.370 -1.953 1.00 82.56 181 ARG A CA 1
ATOM 1567 C C . ARG A 1 181 ? 12.289 -10.950 -1.926 1.00 82.56 181 ARG A C 1
ATOM 1569 O O . ARG A 1 181 ? 11.847 -11.479 -2.943 1.00 82.56 181 ARG A O 1
ATOM 1576 N N . ASN A 1 182 ? 11.602 -10.867 -0.786 1.00 86.50 182 ASN A N 1
ATOM 1577 C CA . ASN A 1 182 ? 10.241 -11.385 -0.658 1.00 86.50 182 ASN A CA 1
ATOM 1578 C C . ASN A 1 182 ? 9.284 -10.590 -1.548 1.00 86.50 182 ASN A C 1
ATOM 1580 O O . ASN A 1 182 ? 8.497 -11.206 -2.255 1.00 86.50 182 ASN A O 1
ATOM 1584 N N . GLY A 1 183 ? 9.441 -9.264 -1.631 1.00 85.12 183 GLY A N 1
ATOM 1585 C CA . GLY A 1 183 ? 8.690 -8.430 -2.574 1.00 85.12 183 GLY A CA 1
ATOM 1586 C C . GLY A 1 183 ? 8.786 -8.911 -4.015 1.00 85.12 183 GLY A C 1
ATOM 1587 O O . GLY A 1 183 ? 7.756 -9.115 -4.652 1.00 85.12 183 GLY A O 1
ATOM 1588 N N . LEU A 1 184 ? 9.999 -9.192 -4.504 1.00 80.00 184 LEU A N 1
ATOM 1589 C CA . LEU A 1 184 ? 10.178 -9.728 -5.857 1.00 80.00 184 LEU A CA 1
ATOM 1590 C C . LEU A 1 184 ? 9.475 -11.077 -6.035 1.00 80.00 184 LEU A C 1
ATOM 1592 O O . LEU A 1 184 ? 8.819 -11.294 -7.048 1.00 80.00 184 LEU A O 1
ATOM 1596 N N . LEU A 1 185 ? 9.624 -11.991 -5.073 1.00 85.00 185 LEU A N 1
ATOM 1597 C CA . LEU A 1 185 ? 9.035 -13.329 -5.157 1.00 85.00 185 LEU A CA 1
ATOM 1598 C C . LEU A 1 185 ? 7.504 -13.277 -5.166 1.00 85.00 185 LEU A C 1
ATOM 1600 O O . LEU A 1 185 ? 6.881 -13.980 -5.966 1.00 85.00 185 LEU A O 1
ATOM 1604 N N . ILE A 1 186 ? 6.912 -12.438 -4.313 1.00 88.06 186 ILE A N 1
ATOM 1605 C CA . ILE A 1 186 ? 5.463 -12.239 -4.230 1.00 88.06 186 ILE A CA 1
ATOM 1606 C C . ILE A 1 186 ? 4.948 -11.639 -5.536 1.00 88.06 186 ILE A C 1
ATOM 1608 O O . ILE A 1 186 ? 4.076 -12.232 -6.171 1.00 88.06 186 ILE A O 1
ATOM 1612 N N . VAL A 1 187 ? 5.528 -10.518 -5.974 1.00 83.75 187 VAL A N 1
ATOM 1613 C CA . VAL A 1 187 ? 5.128 -9.823 -7.204 1.00 83.75 187 VAL A CA 1
ATOM 1614 C C . VAL A 1 187 ? 5.290 -10.725 -8.423 1.00 83.75 187 VAL A C 1
ATOM 1616 O O . VAL A 1 187 ? 4.358 -10.853 -9.209 1.00 83.75 187 VAL A O 1
ATOM 1619 N N . PHE A 1 188 ? 6.414 -11.434 -8.552 1.00 81.50 188 PHE A N 1
ATOM 1620 C CA . PHE A 1 188 ? 6.627 -12.387 -9.641 1.00 81.50 188 PHE A CA 1
ATOM 1621 C C . PHE A 1 188 ? 5.568 -13.491 -9.644 1.00 81.50 188 PHE A C 1
ATOM 1623 O O . PHE A 1 188 ? 4.968 -13.770 -10.683 1.00 81.50 188 PHE A O 1
ATOM 1630 N N . SER A 1 189 ? 5.312 -14.112 -8.488 1.00 83.75 189 SER A N 1
ATOM 1631 C CA . SER A 1 189 ? 4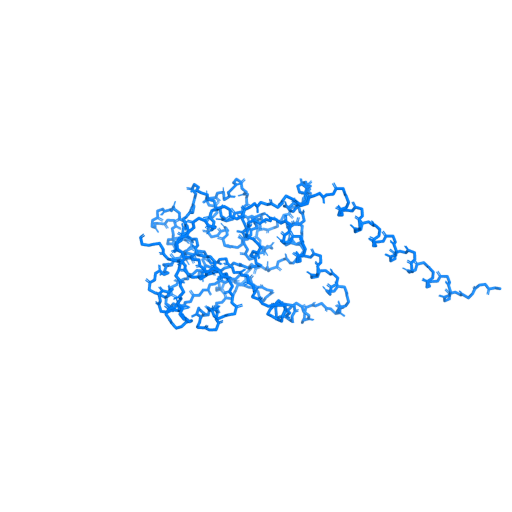.330 -15.199 -8.385 1.00 83.75 189 SER A CA 1
ATOM 1632 C C . SER A 1 189 ? 2.924 -14.707 -8.722 1.00 83.75 189 SER A C 1
ATOM 1634 O O . SER A 1 189 ? 2.162 -15.401 -9.395 1.00 83.75 189 SER A O 1
ATOM 1636 N N . ARG A 1 190 ? 2.579 -13.489 -8.286 1.00 81.94 190 ARG A N 1
ATOM 1637 C CA . ARG A 1 190 ? 1.267 -12.885 -8.526 1.00 81.94 190 ARG A CA 1
ATOM 1638 C C . ARG A 1 190 ? 1.069 -12.482 -9.986 1.00 81.94 190 ARG A C 1
ATOM 1640 O O . ARG A 1 190 ? 0.030 -12.819 -10.549 1.00 81.94 190 ARG A O 1
ATOM 1647 N N . ALA A 1 191 ? 2.062 -11.827 -10.584 1.00 78.81 191 ALA A N 1
ATOM 1648 C CA . ALA A 1 191 ? 2.076 -11.378 -11.975 1.00 78.81 191 ALA A CA 1
ATOM 1649 C C . ALA A 1 191 ? 2.026 -12.540 -12.978 1.00 78.81 191 ALA A C 1
ATOM 1651 O O . ALA A 1 191 ? 1.295 -12.497 -13.964 1.00 78.81 191 ALA A O 1
ATOM 1652 N N . THR A 1 192 ? 2.795 -13.601 -12.721 1.00 75.44 192 THR A N 1
ATOM 1653 C CA . THR A 1 192 ? 2.938 -14.733 -13.655 1.00 75.44 192 THR A CA 1
ATOM 1654 C C . THR A 1 192 ? 1.943 -15.865 -13.399 1.00 75.44 192 THR A C 1
ATOM 1656 O O . THR A 1 192 ? 1.755 -16.727 -14.255 1.00 75.44 192 THR A O 1
ATOM 1659 N N . GLY A 1 193 ? 1.336 -15.914 -12.209 1.00 76.12 193 GLY A N 1
ATOM 1660 C CA . GLY A 1 193 ? 0.550 -17.058 -11.743 1.00 76.12 193 GLY A CA 1
ATOM 1661 C C . GLY A 1 193 ? 1.390 -18.293 -11.393 1.00 76.12 193 GLY A C 1
ATOM 1662 O O . GLY A 1 193 ? 0.829 -19.321 -11.010 1.00 76.12 193 GLY A O 1
ATOM 1663 N N . ILE A 1 194 ? 2.722 -18.220 -11.501 1.00 79.19 194 ILE A N 1
ATOM 1664 C CA . ILE A 1 194 ? 3.621 -19.309 -11.120 1.00 79.19 194 ILE A CA 1
ATOM 1665 C C . ILE A 1 194 ? 3.678 -19.377 -9.599 1.00 79.19 194 ILE A C 1
ATOM 1667 O O . ILE A 1 194 ? 4.154 -18.459 -8.933 1.00 79.19 194 ILE A O 1
ATOM 1671 N N . ASN A 1 195 ? 3.237 -20.501 -9.040 1.00 76.69 195 ASN A N 1
ATOM 1672 C CA . ASN A 1 195 ? 3.353 -20.739 -7.612 1.00 76.69 195 ASN A CA 1
ATOM 1673 C C . ASN A 1 195 ? 4.786 -21.160 -7.263 1.00 76.69 195 ASN A C 1
ATOM 1675 O O . ASN A 1 195 ? 5.178 -22.315 -7.449 1.00 76.69 195 ASN A O 1
ATOM 1679 N N . LEU A 1 196 ? 5.580 -20.214 -6.770 1.00 78.31 196 LEU A N 1
ATOM 1680 C CA . LEU A 1 196 ? 6.877 -20.515 -6.187 1.00 78.31 196 LEU A CA 1
ATOM 1681 C C . LEU A 1 196 ? 6.662 -20.995 -4.741 1.00 78.31 196 LEU A C 1
ATOM 1683 O O . LEU A 1 196 ? 6.085 -20.290 -3.920 1.00 78.31 196 LEU A O 1
ATOM 1687 N N . ASN A 1 197 ? 7.167 -22.180 -4.395 1.00 80.62 197 ASN A N 1
ATOM 1688 C CA . ASN A 1 197 ? 7.146 -22.669 -3.014 1.00 80.62 197 ASN A CA 1
ATOM 1689 C C . ASN A 1 197 ? 8.258 -21.991 -2.194 1.00 80.62 197 ASN A C 1
ATOM 1691 O O . ASN A 1 197 ? 9.334 -22.560 -2.002 1.00 80.62 197 ASN A O 1
ATOM 1695 N N . TYR A 1 198 ? 8.014 -20.770 -1.716 1.00 84.81 198 TYR A N 1
ATOM 1696 C CA . TYR A 1 198 ? 8.898 -20.052 -0.792 1.00 84.81 198 TYR A CA 1
ATOM 1697 C C . TYR A 1 198 ? 8.202 -19.807 0.546 1.00 84.81 198 TYR A C 1
ATOM 1699 O O . TYR A 1 198 ? 6.981 -19.719 0.629 1.00 84.81 198 TYR A O 1
ATOM 1707 N N . LYS A 1 199 ? 9.001 -19.727 1.613 1.00 88.81 199 LYS A N 1
ATOM 1708 C CA . LYS A 1 199 ? 8.532 -19.408 2.963 1.00 88.81 199 LYS A CA 1
ATOM 1709 C C . LYS A 1 199 ? 9.026 -18.023 3.343 1.00 88.81 199 LYS A C 1
ATOM 1711 O O . LYS A 1 199 ? 10.228 -17.770 3.276 1.00 88.81 199 LYS A O 1
ATOM 1716 N N . ILE A 1 200 ? 8.100 -17.171 3.758 1.00 89.19 200 ILE A N 1
ATOM 1717 C CA . ILE A 1 200 ? 8.379 -15.843 4.304 1.00 89.19 200 ILE A CA 1
ATOM 1718 C C . ILE A 1 200 ? 8.320 -15.920 5.829 1.00 89.19 200 ILE A C 1
ATOM 1720 O O . ILE A 1 200 ? 7.418 -16.557 6.380 1.00 89.19 200 ILE A O 1
ATOM 1724 N N . LYS A 1 201 ? 9.299 -15.305 6.500 1.00 88.62 201 LYS A N 1
ATOM 1725 C CA . LYS A 1 201 ? 9.286 -15.152 7.957 1.00 88.62 201 LYS A CA 1
ATOM 1726 C C . LYS A 1 201 ? 8.369 -14.006 8.367 1.00 88.62 201 LYS A C 1
ATOM 1728 O O . LYS A 1 201 ? 8.216 -13.038 7.631 1.00 88.62 201 LYS A O 1
ATOM 1733 N N . ASP A 1 202 ? 7.819 -14.110 9.565 1.00 85.81 202 ASP A N 1
ATOM 1734 C CA . ASP A 1 202 ? 6.830 -13.175 10.110 1.00 85.81 202 ASP A CA 1
ATOM 1735 C C . ASP A 1 202 ? 7.413 -11.767 10.315 1.00 85.81 202 ASP A C 1
ATOM 1737 O O . ASP A 1 202 ? 6.675 -10.790 10.298 1.00 85.81 202 ASP A O 1
ATOM 1741 N N . ASP A 1 203 ? 8.738 -11.660 10.452 1.00 87.38 203 ASP A N 1
ATOM 1742 C CA . ASP A 1 203 ? 9.484 -10.414 10.625 1.00 87.38 203 ASP A CA 1
ATOM 1743 C C . ASP A 1 203 ? 10.128 -9.880 9.329 1.00 87.38 203 ASP A C 1
ATOM 1745 O O . ASP A 1 203 ? 10.763 -8.831 9.360 1.00 87.38 203 ASP A O 1
ATOM 1749 N N . GLU A 1 204 ? 9.976 -10.561 8.186 1.00 89.75 204 GLU A N 1
ATOM 1750 C CA . GLU A 1 204 ? 10.574 -10.185 6.891 1.00 89.75 204 GLU A CA 1
ATOM 1751 C C . GLU A 1 204 ? 9.486 -9.867 5.848 1.00 89.75 204 GLU A C 1
ATOM 1753 O O . GLU A 1 204 ? 9.298 -10.592 4.862 1.00 89.75 204 GLU A O 1
ATOM 1758 N N . LEU A 1 205 ? 8.756 -8.777 6.072 1.00 90.75 205 LEU A N 1
ATOM 1759 C CA . LEU A 1 205 ? 7.561 -8.399 5.313 1.00 90.75 205 LEU A CA 1
ATOM 1760 C C . LEU A 1 205 ? 7.864 -7.393 4.188 1.00 90.75 205 LEU A C 1
ATOM 1762 O O . LEU A 1 205 ? 8.957 -6.839 4.092 1.00 90.75 205 LEU A O 1
ATOM 1766 N N . VAL A 1 206 ? 6.880 -7.144 3.325 1.00 90.56 206 VAL A N 1
ATOM 1767 C CA . VAL A 1 206 ? 6.834 -5.959 2.447 1.00 90.56 206 VAL A CA 1
ATOM 1768 C C . VAL A 1 206 ? 5.717 -5.015 2.882 1.00 90.56 206 VAL A C 1
ATOM 1770 O O . VAL A 1 206 ? 4.922 -5.373 3.747 1.00 90.56 206 VAL A O 1
ATOM 1773 N N . CYS A 1 207 ? 5.644 -3.816 2.300 1.00 91.12 207 CYS A N 1
ATOM 1774 C CA . CYS A 1 207 ? 4.676 -2.779 2.677 1.00 91.12 207 CYS A CA 1
ATOM 1775 C C . CYS A 1 207 ? 3.227 -3.288 2.757 1.00 91.12 207 CYS A C 1
ATOM 1777 O O . CYS A 1 207 ? 2.560 -3.086 3.771 1.00 91.12 207 CYS A O 1
ATOM 1779 N N . SER A 1 208 ? 2.773 -4.024 1.742 1.00 92.69 208 SER A N 1
ATOM 1780 C CA . SER A 1 208 ? 1.421 -4.598 1.692 1.00 92.69 208 SER A CA 1
ATOM 1781 C C . SER A 1 208 ? 1.230 -5.755 2.665 1.00 92.69 208 SER A C 1
ATOM 1783 O O . SER A 1 208 ? 0.184 -5.838 3.306 1.00 92.69 208 SER A O 1
ATOM 1785 N N . SER A 1 209 ? 2.243 -6.606 2.852 1.00 93.81 209 SER A N 1
ATOM 1786 C CA . SER A 1 209 ? 2.202 -7.648 3.882 1.00 93.81 209 SER A CA 1
ATOM 1787 C C . SER A 1 209 ? 2.127 -7.081 5.293 1.00 93.81 209 SER A C 1
ATOM 1789 O O . SER A 1 209 ? 1.450 -7.659 6.135 1.00 93.81 209 SER A O 1
ATOM 1791 N N . TYR A 1 210 ? 2.796 -5.955 5.547 1.00 93.12 210 TYR A N 1
ATOM 1792 C CA . TYR A 1 210 ? 2.708 -5.238 6.814 1.00 93.12 210 TYR A CA 1
ATOM 1793 C C . TYR A 1 210 ? 1.303 -4.665 7.034 1.00 93.12 210 TYR A C 1
ATOM 1795 O O . TYR A 1 210 ? 0.693 -4.912 8.070 1.00 93.12 210 TYR A O 1
ATOM 1803 N N . ALA A 1 211 ? 0.728 -3.985 6.036 1.00 94.06 211 ALA A N 1
ATOM 1804 C CA . ALA A 1 211 ? -0.654 -3.511 6.126 1.00 94.06 211 ALA A CA 1
ATOM 1805 C C . ALA A 1 211 ? -1.642 -4.670 6.375 1.00 94.06 211 ALA A C 1
ATOM 1807 O O . ALA A 1 211 ? -2.516 -4.573 7.235 1.00 94.06 211 ALA A O 1
ATOM 1808 N N . ALA A 1 212 ? -1.462 -5.799 5.681 1.00 94.12 212 ALA A N 1
ATOM 1809 C CA . ALA A 1 212 ? -2.266 -7.001 5.883 1.00 94.12 212 ALA A CA 1
ATOM 1810 C C . ALA A 1 212 ? -2.056 -7.641 7.268 1.00 94.12 212 ALA A C 1
ATOM 1812 O O . ALA A 1 212 ? -3.018 -8.125 7.860 1.00 94.12 212 ALA A O 1
ATOM 1813 N N . SER A 1 213 ? -0.830 -7.648 7.811 1.00 92.31 213 SER A N 1
ATOM 1814 C CA . SER A 1 213 ? -0.532 -8.288 9.103 1.00 92.31 213 SER A CA 1
ATOM 1815 C C . SER A 1 213 ? -1.222 -7.600 10.277 1.00 92.31 213 SER A C 1
ATOM 1817 O O . SER A 1 213 ? -1.576 -8.253 11.258 1.00 92.31 213 SER A 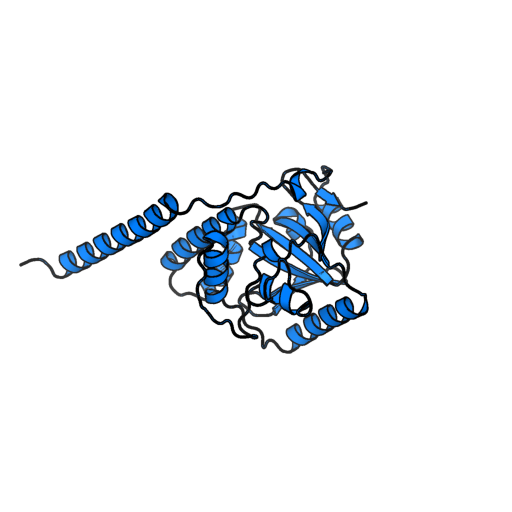O 1
ATOM 1819 N N . LEU A 1 214 ? -1.473 -6.295 10.169 1.00 91.19 214 LEU A N 1
ATOM 1820 C CA . LEU A 1 214 ? -2.235 -5.545 11.171 1.00 91.19 214 LEU A CA 1
ATOM 1821 C C . LEU A 1 214 ? -3.679 -6.055 11.281 1.00 91.19 214 LEU A C 1
ATOM 1823 O O . LEU A 1 214 ? -4.258 -6.060 12.364 1.00 91.19 214 LEU A O 1
ATOM 1827 N N . TYR A 1 215 ? -4.200 -6.596 10.181 1.00 91.56 215 TYR A N 1
ATOM 1828 C CA . TYR A 1 215 ? -5.495 -7.255 10.077 1.00 91.56 215 TYR A CA 1
ATOM 1829 C C . TYR A 1 215 ? -5.349 -8.772 9.887 1.00 91.56 215 TYR A C 1
ATOM 1831 O O . TYR A 1 215 ? -6.109 -9.356 9.126 1.00 91.56 215 TYR A O 1
ATOM 1839 N N . HIS A 1 216 ? -4.393 -9.439 10.549 1.00 84.12 216 HIS A N 1
ATOM 1840 C CA . HIS A 1 216 ? -4.069 -10.859 10.292 1.00 84.12 216 HIS A CA 1
ATOM 1841 C C . HIS A 1 216 ? -5.240 -11.857 10.423 1.00 84.12 216 HIS A C 1
ATOM 1843 O O . HIS A 1 216 ? -5.111 -13.009 10.005 1.00 84.12 216 HIS A O 1
ATOM 1849 N N . SER A 1 217 ? -6.350 -11.472 11.063 1.00 83.56 217 SER A N 1
ATOM 1850 C CA . SER A 1 217 ? -7.585 -12.265 11.106 1.00 83.56 217 SER A CA 1
ATOM 1851 C C . SER A 1 217 ? -8.313 -12.293 9.756 1.00 83.56 217 SER A C 1
ATOM 1853 O O . SER A 1 217 ? -9.071 -13.225 9.485 1.00 83.56 217 SER A O 1
ATOM 1855 N N . LEU A 1 218 ? -8.056 -11.306 8.899 1.00 86.19 218 LEU A N 1
ATOM 1856 C CA . LEU A 1 218 ? -8.550 -11.200 7.537 1.00 86.19 218 LEU A CA 1
ATOM 1857 C C . LEU A 1 218 ? -7.606 -11.897 6.557 1.00 86.19 218 LEU A C 1
ATOM 1859 O O . LEU A 1 218 ? -6.382 -11.848 6.678 1.00 86.19 218 LEU A O 1
ATOM 1863 N N . LYS A 1 219 ? -8.196 -12.511 5.532 1.00 90.31 219 LYS A N 1
ATOM 1864 C CA . LYS A 1 219 ? -7.476 -13.065 4.383 1.00 90.31 219 LYS A CA 1
ATOM 1865 C C . LYS A 1 219 ? -7.922 -12.346 3.122 1.00 90.31 219 LYS A C 1
ATOM 1867 O O . LYS A 1 219 ? -8.782 -12.856 2.408 1.00 90.31 219 LYS A O 1
ATOM 1872 N N . PHE A 1 220 ? -7.344 -11.174 2.872 1.00 89.12 220 PHE A N 1
ATOM 1873 C CA . PHE A 1 220 ? -7.656 -10.382 1.684 1.00 89.12 220 PHE A CA 1
ATOM 1874 C C . PHE A 1 220 ? -7.424 -11.201 0.407 1.00 89.12 220 PHE A C 1
ATOM 1876 O O . PHE A 1 220 ? -6.348 -11.773 0.208 1.00 89.12 220 PHE A O 1
ATOM 1883 N N . ASN A 1 221 ? -8.466 -11.333 -0.412 1.00 88.00 221 ASN A N 1
ATOM 1884 C CA . ASN A 1 221 ? -8.531 -12.165 -1.610 1.00 88.00 221 ASN A CA 1
ATOM 1885 C C . ASN A 1 221 ? -8.022 -13.606 -1.377 1.00 88.00 221 ASN A C 1
ATOM 1887 O O . ASN A 1 221 ? -7.362 -14.218 -2.223 1.00 88.00 221 ASN A O 1
ATOM 1891 N N . GLY A 1 222 ? -8.289 -14.151 -0.183 1.00 86.69 222 GLY A N 1
ATOM 1892 C CA . GLY A 1 222 ? -7.888 -15.499 0.226 1.00 86.69 222 GLY A CA 1
ATOM 1893 C C . GLY A 1 222 ? -6.384 -15.683 0.465 1.00 86.69 222 GLY A C 1
ATOM 1894 O O . GLY A 1 222 ? -5.930 -16.820 0.624 1.00 86.69 222 GLY A O 1
ATOM 1895 N N . LYS A 1 223 ? -5.596 -14.601 0.489 1.00 86.62 223 LYS A N 1
ATOM 1896 C CA . LYS A 1 223 ? -4.147 -14.646 0.718 1.00 86.62 223 LYS A CA 1
ATOM 1897 C C . LYS A 1 223 ? -3.812 -14.579 2.202 1.00 86.62 223 LYS A C 1
ATOM 1899 O O . LYS A 1 223 ? -4.440 -13.867 2.980 1.00 86.62 223 LYS A O 1
ATOM 1904 N N . ASP A 1 224 ? -2.788 -15.333 2.587 1.00 91.75 224 ASP A N 1
ATOM 1905 C CA . ASP A 1 224 ? -2.096 -15.112 3.855 1.00 91.75 224 ASP A CA 1
ATOM 1906 C C . ASP A 1 224 ? -1.332 -13.781 3.772 1.00 91.75 224 ASP A C 1
ATOM 1908 O O . ASP A 1 224 ? -0.747 -13.468 2.729 1.00 91.75 224 ASP A O 1
ATOM 1912 N N . TYR A 1 225 ? -1.347 -13.004 4.860 1.00 92.12 225 TYR A N 1
ATOM 1913 C CA . TYR A 1 225 ? -0.807 -11.645 4.896 1.00 92.12 225 TYR A CA 1
ATOM 1914 C C . TYR A 1 225 ? 0.646 -11.563 4.408 1.00 92.12 225 TYR A C 1
ATOM 1916 O O . TYR A 1 225 ? 1.016 -10.593 3.752 1.00 92.12 225 TYR A O 1
ATOM 1924 N N . LYS A 1 226 ? 1.466 -12.598 4.639 1.00 91.94 226 LYS A N 1
ATOM 1925 C CA . LYS A 1 226 ? 2.885 -12.610 4.237 1.00 91.94 226 LYS A CA 1
ATOM 1926 C C . LYS A 1 226 ? 3.086 -12.567 2.727 1.00 91.94 226 LYS A C 1
ATOM 1928 O O . LYS A 1 226 ? 4.173 -12.240 2.272 1.00 91.94 226 LYS A O 1
ATOM 1933 N N . TYR A 1 227 ? 2.059 -12.931 1.966 1.00 92.06 227 TYR A N 1
ATOM 1934 C CA . TYR A 1 227 ? 2.089 -13.002 0.508 1.00 92.06 227 TYR A CA 1
ATOM 1935 C C . TYR A 1 227 ? 1.138 -11.993 -0.139 1.00 92.06 227 TYR A C 1
ATOM 1937 O O . TYR A 1 227 ? 0.917 -12.067 -1.346 1.00 92.06 227 TYR A O 1
ATOM 1945 N N . ALA A 1 228 ? 0.549 -11.088 0.647 1.00 90.75 228 ALA A N 1
ATOM 1946 C CA . ALA A 1 228 ? -0.318 -10.048 0.121 1.00 90.75 228 ALA A CA 1
ATOM 1947 C C . ALA A 1 228 ? 0.499 -9.041 -0.697 1.00 90.75 228 ALA A C 1
ATOM 1949 O O . ALA A 1 228 ? 1.513 -8.524 -0.228 1.00 90.75 228 ALA A O 1
ATOM 1950 N N . THR A 1 229 ? 0.035 -8.764 -1.912 1.00 89.56 229 THR A N 1
ATOM 1951 C CA . THR A 1 229 ? 0.427 -7.595 -2.708 1.00 89.56 229 THR A CA 1
ATOM 1952 C C . THR A 1 229 ? -0.542 -6.435 -2.460 1.00 89.56 229 THR A C 1
ATOM 1954 O O . THR A 1 229 ? -1.625 -6.661 -1.915 1.00 89.56 229 THR A O 1
ATOM 1957 N N . PRO A 1 230 ? -0.222 -5.195 -2.880 1.00 89.44 230 PRO A N 1
ATOM 1958 C CA . PRO A 1 230 ? -1.154 -4.076 -2.750 1.00 89.44 230 PRO A CA 1
ATOM 1959 C C . PRO A 1 230 ? -2.521 -4.349 -3.391 1.00 89.44 230 PRO A C 1
ATOM 1961 O O . PRO A 1 230 ? -3.540 -4.019 -2.795 1.00 89.44 230 PRO A O 1
ATOM 1964 N N . ILE A 1 231 ? -2.566 -5.015 -4.552 1.00 86.38 231 ILE A N 1
ATOM 1965 C CA . ILE A 1 231 ? -3.836 -5.373 -5.200 1.00 86.38 231 ILE A CA 1
ATOM 1966 C C . ILE A 1 231 ? -4.627 -6.420 -4.411 1.00 86.38 231 ILE A C 1
ATOM 1968 O O . ILE A 1 231 ? -5.851 -6.398 -4.422 1.00 86.38 231 ILE A O 1
ATOM 1972 N N . ASP A 1 232 ? -3.968 -7.311 -3.667 1.00 89.00 232 ASP A N 1
ATOM 1973 C CA . ASP A 1 232 ? -4.702 -8.296 -2.871 1.00 89.00 232 ASP A CA 1
ATOM 1974 C C . ASP A 1 232 ? -5.485 -7.628 -1.734 1.00 89.00 232 ASP A C 1
ATOM 1976 O O . ASP A 1 232 ? -6.524 -8.157 -1.363 1.00 89.00 232 ASP A O 1
ATOM 1980 N N . LEU A 1 233 ? -5.063 -6.452 -1.249 1.00 91.44 233 LEU A N 1
ATOM 1981 C CA . LEU A 1 233 ? -5.796 -5.654 -0.252 1.00 91.44 233 LEU A CA 1
ATOM 1982 C C . LEU A 1 233 ? -7.117 -5.089 -0.799 1.00 91.44 233 LEU A C 1
ATOM 1984 O O . LEU A 1 233 ? -7.988 -4.700 -0.024 1.00 91.44 233 LEU A O 1
ATOM 1988 N N . PHE A 1 234 ? -7.275 -5.060 -2.122 1.00 87.75 234 PHE A N 1
ATOM 1989 C CA . PHE A 1 234 ? -8.482 -4.642 -2.821 1.00 87.75 234 PHE A CA 1
ATOM 1990 C C . PHE A 1 234 ? -9.499 -5.796 -2.868 1.00 87.75 234 PHE A C 1
ATOM 1992 O O . PHE A 1 234 ? -9.714 -6.438 -3.895 1.00 87.75 234 PHE A O 1
ATOM 1999 N N . ASP A 1 235 ? -10.113 -6.088 -1.727 1.00 89.06 235 ASP A N 1
ATOM 2000 C CA . ASP A 1 235 ? -11.064 -7.193 -1.548 1.00 89.06 235 ASP A CA 1
ATOM 2001 C C . ASP A 1 235 ? -12.491 -6.637 -1.403 1.00 89.06 235 ASP A C 1
ATOM 2003 O O . ASP A 1 235 ? -12.731 -5.804 -0.530 1.00 89.06 235 ASP A O 1
ATOM 2007 N N . GLU A 1 236 ? -13.422 -7.048 -2.270 1.00 84.75 236 GLU A N 1
ATOM 2008 C CA . GLU A 1 236 ? -14.822 -6.581 -2.268 1.00 84.75 236 GLU A CA 1
ATOM 2009 C C . GLU A 1 236 ? -15.597 -6.945 -1.006 1.00 84.75 236 GLU A C 1
ATOM 2011 O O . GLU A 1 236 ? -16.440 -6.164 -0.560 1.00 84.75 236 GLU A O 1
ATOM 2016 N N . ASP A 1 237 ? -15.291 -8.098 -0.423 1.00 89.44 237 ASP A N 1
ATOM 2017 C CA . ASP A 1 237 ? -15.997 -8.608 0.745 1.00 89.44 237 ASP A CA 1
ATOM 2018 C C . ASP A 1 237 ? -15.435 -7.999 2.034 1.00 89.44 237 ASP A C 1
ATOM 2020 O O . ASP A 1 237 ? -16.138 -7.883 3.041 1.00 89.44 237 ASP A O 1
ATOM 2024 N N . LEU A 1 238 ? -14.160 -7.595 2.014 1.00 93.12 238 LEU A N 1
ATOM 2025 C CA . LEU A 1 238 ? -13.434 -7.161 3.210 1.00 93.12 238 LEU A CA 1
ATOM 2026 C C . LEU A 1 238 ? -13.079 -5.676 3.228 1.00 93.12 238 LEU A C 1
ATOM 2028 O O . LEU A 1 238 ? -12.729 -5.155 4.289 1.00 93.12 238 LEU A O 1
ATOM 2032 N N . THR A 1 239 ? -13.161 -4.967 2.104 1.00 93.25 239 THR A N 1
ATOM 2033 C CA . THR A 1 239 ? -12.806 -3.546 2.018 1.00 93.25 239 THR A CA 1
ATOM 2034 C C . THR A 1 239 ? -13.779 -2.747 1.166 1.00 93.25 239 THR A C 1
ATOM 2036 O O . THR A 1 239 ? -14.345 -3.225 0.188 1.00 93.25 239 THR A O 1
ATOM 2039 N N . LYS A 1 240 ? -13.926 -1.464 1.504 1.00 93.00 240 LYS A N 1
ATOM 2040 C CA . LYS A 1 240 ? -14.612 -0.489 0.651 1.00 93.00 240 LYS A CA 1
ATOM 2041 C C . LYS A 1 240 ? -13.680 0.637 0.233 1.00 93.00 240 LYS A C 1
ATOM 2043 O O . LYS A 1 240 ? -12.908 1.142 1.048 1.00 93.00 240 LYS A O 1
ATOM 2048 N N . ILE A 1 241 ? -13.811 1.082 -1.013 1.00 93.06 241 ILE A N 1
ATOM 2049 C CA . ILE A 1 241 ? -13.124 2.275 -1.511 1.00 93.06 241 ILE A CA 1
ATOM 2050 C C . ILE A 1 241 ? -13.821 3.502 -0.928 1.00 93.06 241 ILE A C 1
ATOM 2052 O O . ILE A 1 241 ? -14.986 3.764 -1.234 1.00 93.06 241 ILE A O 1
ATOM 2056 N N . VAL A 1 242 ? -13.119 4.261 -0.090 1.00 95.00 242 VAL A N 1
ATOM 2057 C CA . VAL A 1 242 ? -13.656 5.507 0.482 1.00 95.00 242 VAL A CA 1
ATOM 2058 C C . VAL A 1 242 ? -13.175 6.734 -0.272 1.00 95.00 242 VAL A C 1
ATOM 2060 O O . VAL A 1 242 ? -13.910 7.712 -0.346 1.00 95.00 242 VAL A O 1
ATOM 2063 N N . MET A 1 243 ? -11.985 6.678 -0.870 1.00 95.25 243 MET A N 1
ATOM 2064 C CA . MET A 1 243 ? -11.440 7.747 -1.703 1.00 95.25 243 MET A CA 1
ATOM 2065 C C . MET A 1 243 ? -10.545 7.183 -2.800 1.00 95.25 243 MET A C 1
ATOM 2067 O O . MET A 1 243 ? -9.937 6.127 -2.628 1.00 95.25 243 MET A O 1
ATOM 2071 N N . ALA A 1 244 ? -10.442 7.903 -3.913 1.00 93.94 244 ALA A N 1
ATOM 2072 C CA . ALA A 1 244 ? -9.519 7.581 -4.992 1.00 93.94 244 ALA A CA 1
ATOM 2073 C C . ALA A 1 244 ? -9.084 8.848 -5.735 1.00 93.94 244 ALA A C 1
ATOM 2075 O O . ALA A 1 244 ? -9.922 9.626 -6.187 1.00 93.94 244 ALA A O 1
ATOM 2076 N N . LYS A 1 245 ? -7.778 9.026 -5.927 1.00 92.81 245 LYS A N 1
ATOM 2077 C CA . LYS A 1 245 ? -7.183 10.026 -6.815 1.00 92.81 245 LYS A CA 1
ATOM 2078 C C . LYS A 1 245 ? -6.557 9.331 -8.016 1.00 92.81 245 LYS A C 1
ATOM 2080 O O . LYS A 1 245 ? -5.597 8.579 -7.866 1.00 92.81 245 LYS A O 1
ATOM 2085 N N . THR A 1 246 ? -7.051 9.637 -9.212 1.00 88.44 246 THR A N 1
ATOM 2086 C CA . THR A 1 246 ? -6.554 9.080 -10.480 1.00 88.44 246 THR A CA 1
ATOM 2087 C C . THR A 1 246 ? -6.345 10.189 -11.514 1.00 88.44 246 THR A C 1
ATOM 2089 O O . THR A 1 246 ? -6.528 11.373 -11.232 1.00 88.44 246 THR A O 1
ATOM 2092 N N . ARG A 1 247 ? -5.993 9.820 -12.754 1.00 85.00 247 ARG A N 1
ATOM 2093 C CA . ARG A 1 247 ? -5.963 10.757 -13.894 1.00 85.00 247 ARG A CA 1
ATOM 2094 C C . ARG A 1 247 ? -7.323 11.383 -14.207 1.00 85.00 247 ARG A C 1
ATOM 2096 O O . ARG A 1 247 ? -7.362 12.444 -14.816 1.00 85.00 247 ARG A O 1
ATOM 2103 N N . ARG A 1 248 ? -8.420 10.728 -13.817 1.00 87.31 248 ARG A N 1
ATOM 2104 C CA . ARG A 1 248 ? -9.794 11.183 -14.084 1.00 87.31 248 ARG A CA 1
ATOM 2105 C C . ARG A 1 248 ? -10.273 12.235 -13.084 1.00 87.31 248 ARG A C 1
ATOM 2107 O O . ARG A 1 248 ? -11.274 12.895 -13.339 1.00 87.31 248 ARG A O 1
ATOM 2114 N N . GLY A 1 249 ? -9.563 12.389 -11.968 1.00 91.62 249 GLY A N 1
ATOM 2115 C CA . GLY A 1 249 ? -9.891 13.326 -10.903 1.00 91.62 249 GLY A CA 1
ATOM 2116 C C . GLY A 1 249 ? -9.885 12.649 -9.538 1.00 91.62 249 GLY A C 1
ATOM 2117 O O . GLY A 1 249 ? -9.163 11.678 -9.302 1.00 91.62 249 GLY A O 1
ATOM 2118 N N . PHE A 1 250 ? -10.714 13.170 -8.642 1.00 95.06 250 PHE A N 1
ATOM 2119 C CA . PHE A 1 250 ? -10.849 12.719 -7.269 1.00 95.06 250 PHE A CA 1
ATOM 2120 C C . PHE A 1 250 ? -12.259 12.197 -6.987 1.00 95.06 250 PHE A C 1
ATOM 2122 O O . PHE A 1 250 ? -13.259 12.844 -7.303 1.00 95.06 250 PHE A O 1
ATOM 2129 N N . TYR A 1 251 ? -12.327 11.021 -6.379 1.00 95.00 251 TYR A N 1
ATOM 2130 C CA . TYR A 1 251 ? -13.530 10.407 -5.841 1.00 95.00 251 TYR A CA 1
ATOM 2131 C C . TYR A 1 251 ? -13.430 10.365 -4.317 1.00 95.00 251 TYR A C 1
ATOM 2133 O O . TYR A 1 251 ? -12.374 10.054 -3.764 1.00 95.00 251 TYR A O 1
ATOM 2141 N N . TYR A 1 252 ? -14.553 10.615 -3.652 1.00 93.12 252 TYR A N 1
ATOM 2142 C CA . TYR A 1 252 ? -14.741 10.350 -2.234 1.00 93.12 252 TYR A CA 1
ATOM 2143 C C . TYR A 1 252 ? -16.191 9.906 -2.013 1.00 93.12 252 TYR A C 1
ATOM 2145 O O . TYR A 1 252 ? -17.120 10.510 -2.558 1.00 93.12 252 TYR A O 1
ATOM 2153 N N . GLY A 1 253 ? -16.367 8.803 -1.287 1.00 73.94 253 GLY A N 1
ATOM 2154 C CA . GLY A 1 253 ? -17.645 8.117 -1.120 1.00 73.94 253 GLY A CA 1
ATOM 2155 C C . GLY A 1 253 ? -18.599 8.889 -0.217 1.00 73.94 253 GLY A C 1
ATOM 2156 O O . GLY A 1 253 ? -18.574 8.701 0.998 1.00 73.94 253 GLY A O 1
ATOM 2157 N N . LYS A 1 254 ? -19.429 9.740 -0.828 1.00 57.94 254 LYS A N 1
ATOM 2158 C CA . LYS A 1 254 ? -20.689 10.222 -0.250 1.00 57.94 254 LYS A CA 1
ATOM 2159 C C . LYS A 1 254 ? -21.829 9.278 -0.595 1.00 57.94 254 LYS A C 1
ATOM 2161 O O . LYS A 1 254 ? -21.886 8.863 -1.773 1.00 57.94 254 LYS A O 1
#

Foldseek 3Di:
DPDPVNVVVVVVVVVVVVVVVVVVVLCVVFQQPQDAQVVVVPFDFDADDLVVVLVVCQVLDDFLKKKFKDFPDPVVLCVLVVLVCVVDVDPVVSVVVSVVLLVLLSSLHHRSGPAMWGDLHPQWIWWQGQQAIDIDGNDSVRSVGIWMWIKDWPDDPVLSVQLSVVSVVCVVVRQAHEAPPLSCVLSVCSRRVPDDPDDDDPRHAHGQLSSVVSNQVDQQCPHRSRSDDPVSVVHPVTIDTQWTQDPRHIGGDD

Sequence (254 aa):
MFNLFERSSRKFLFWGLFFFLIVFLTFLFFHPKFYTEERIENLNYRLLDNEEIYRISLNELKSGDIILDKPISYGDRYIYQQQFDETINNRFIFFLYYNIFEFLIDSMGEGNYWHSFVYVGDGRMNSLSLKGVDEENFTIYFTNSYYFIVLRPIVSEEVRNEAIEKTNIDLKNKNIKYSFRNGLLIVFSRATGINLNYKIKDDELVCSSYAASLYHSLKFNGKDYKYATPIDLFDEDLTKIVMAKTRRGFYYGK

pLDDT: mean 79.53, std 14.42, range [43.91, 96.62]

Secondary structure (DSSP, 8-state):
---HHHHHHHHHHHHHHHHHHHHHHHHHH--------HHHHTS--B---HHHHHHHHHHH--TT-EEEEEESSHHHHHHHHHHHHTT-S-HHHHHHHHHHHHHHHHTT-S----EEEEEEETTEEEEEETTEEEEEE--HHHHHHEEEEEEEE---HHHHHHHHHHHHHHHHH---EE-HHHHHHHHHHHHH---------TTEE-HHHHHHHHTTT--GGG--GGG--TGGG--TTTEEEEEEEETTEEEE--

Radius of gyration: 19.95 Å; chains: 1; bounding box: 67×44×48 Å